Protein AF-A0A662UKI8-F1 (afdb_monomer)

Foldseek 3Di:
DDKAFPACVLVVCLVVVLVVVVVVVVVCVVVCCVVDPDDDPCVVVDDDPPPPPVVVVVVSVVVSVVSNVVSVVVRHIDDDDDPPPPPPDPDPDDPPPPAAAAEEEEEEQAQVCPDPNLVLLLVLVLLLLVLQLVRHFYWYWYDAPATPDTGARHSPSVVVNVVSVPRHRYHHHADLHVLVSNLVRQQVCLVVVGAYEYEHEDADDHPPLVNLVVSLVSLQVSLYAYEYEHEADDPVRQVSSQVSRVSSVHGYDYHHDSVCSNVVSNVVSVVVVVVSVD

Nearest PDB structures (foldseek):
  8e56-assembly1_F  TM=7.956E-01  e=2.841E-09  Oryctolagus cuniculus
  8hma-assembly1_F  TM=8.324E-01  e=1.270E-08  Homo sapiens
  8if4-assembly1_A  TM=7.971E-01  e=9.413E-09  Homo sapiens
  8if3-assembly1_A  TM=7.878E-01  e=7.408E-09  Homo sapiens
  8ft6-assembly1_A  TM=6.464E-01  e=1.270E-08  Homo sapiens

pLDDT: mean 86.41, std 13.76, range [38.0, 98.38]

Secondary structure (DSSP, 8-state):
-EEEES--HHHHHHHHHHHHHHHHHHHHHHHHHHH-----GGGGGS------HHHHHHHHHHHHHHHHHHHHHHT-EEEE---------SS-------PPPEEEEEEE-SGGGTTHHHHHHHHHHHHHHHHHTTTSEEEEEEESSSEEEEEEEES-HHHHHHHHHH----S---SHHHHHHHHHHHHHHHHTT--EEEEEEESS--TTGGGSHHHHHHHHHTTEEEEEEEESS-HHHHHHHHHHHHHTT--EEEESSGGGHHHHHHHHHHHHHHHHH-

Structure (mmCIF, N/CA/C/O backbone):
data_AF-A0A662UKI8-F1
#
_entry.id   AF-A0A662UKI8-F1
#
loop_
_atom_site.group_PDB
_atom_site.id
_atom_site.type_symbol
_atom_site.label_atom_id
_atom_site.label_alt_id
_atom_site.label_comp_id
_atom_site.label_asym_id
_atom_site.label_entity_id
_atom_site.label_seq_id
_atom_site.pdbx_PDB_ins_code
_atom_site.Cartn_x
_atom_site.Cartn_y
_atom_site.Cartn_z
_atom_site.occupancy
_atom_site.B_iso_or_equiv
_atom_site.auth_seq_id
_atom_site.auth_comp_id
_atom_site.auth_asym_id
_atom_site.auth_atom_id
_atom_site.pdbx_PDB_model_num
ATOM 1 N N . MET A 1 1 ? -20.675 7.002 23.044 1.00 54.09 1 MET A N 1
ATOM 2 C CA . MET A 1 1 ? -20.908 7.349 21.628 1.00 54.09 1 MET A CA 1
ATOM 3 C C . MET A 1 1 ? -20.469 8.786 21.435 1.00 54.09 1 MET A C 1
ATOM 5 O O . MET A 1 1 ? -21.149 9.682 21.918 1.00 54.09 1 MET A O 1
ATOM 9 N N . ALA A 1 2 ? -19.289 8.993 20.856 1.00 61.16 2 ALA A N 1
ATOM 10 C CA . ALA A 1 2 ? -18.808 10.326 20.514 1.00 61.16 2 ALA A CA 1
ATOM 11 C C . ALA A 1 2 ? -19.048 10.538 19.014 1.00 61.16 2 ALA A C 1
ATOM 13 O O . ALA A 1 2 ? -18.677 9.688 18.203 1.00 61.16 2 ALA A O 1
ATOM 14 N N . LEU A 1 3 ? -19.752 11.619 18.675 1.00 70.88 3 LEU A N 1
ATOM 15 C CA . LEU A 1 3 ? -20.017 12.025 17.298 1.00 70.88 3 LEU A CA 1
ATOM 16 C C . LEU A 1 3 ? -18.871 12.937 16.856 1.00 70.88 3 LEU A C 1
ATOM 18 O O . LEU A 1 3 ? -18.631 13.962 17.498 1.00 70.88 3 LEU A O 1
ATOM 22 N N . TYR A 1 4 ? -18.172 12.555 15.795 1.00 79.50 4 TYR A N 1
ATOM 23 C CA . TYR A 1 4 ? -17.081 13.330 15.216 1.00 79.50 4 TYR A CA 1
ATOM 24 C C . TYR A 1 4 ? -17.476 13.810 13.816 1.00 79.50 4 TYR A C 1
ATOM 26 O O . TYR A 1 4 ? -18.366 13.246 13.180 1.00 79.50 4 TYR A O 1
ATOM 34 N N . PHE A 1 5 ? -16.832 14.882 13.361 1.00 80.94 5 PHE A N 1
ATOM 35 C CA . PHE A 1 5 ? -17.057 15.485 12.050 1.00 80.94 5 PHE A CA 1
ATOM 36 C C . PHE A 1 5 ? -15.726 15.508 11.311 1.00 80.94 5 PHE A C 1
ATOM 38 O O . PHE A 1 5 ? -14.750 16.040 11.843 1.00 80.94 5 PHE A O 1
ATOM 45 N N . GLU A 1 6 ? -15.685 14.939 10.110 1.00 77.94 6 GLU A N 1
ATOM 46 C CA . GLU A 1 6 ? -14.473 14.898 9.285 1.00 77.94 6 GLU A CA 1
ATOM 47 C C . GLU A 1 6 ? -14.097 16.300 8.783 1.00 77.94 6 GLU A C 1
ATOM 49 O O . GLU A 1 6 ? -12.924 16.676 8.745 1.00 77.94 6 GLU A O 1
ATOM 54 N N . ASN A 1 7 ? -15.109 17.134 8.529 1.00 83.69 7 ASN A N 1
ATOM 55 C CA . ASN A 1 7 ? -14.940 18.530 8.154 1.00 83.69 7 ASN A CA 1
ATOM 56 C C . ASN A 1 7 ? -15.863 19.438 8.989 1.00 83.69 7 ASN A C 1
ATOM 58 O O . ASN A 1 7 ? -17.017 19.647 8.623 1.00 83.69 7 ASN A O 1
ATOM 62 N N . PRO A 1 8 ? -15.402 20.018 10.114 1.00 84.88 8 PRO A N 1
ATOM 63 C CA . PRO A 1 8 ? -16.260 20.836 10.976 1.00 84.88 8 PRO A CA 1
ATOM 64 C C . PRO A 1 8 ? -16.478 22.266 10.446 1.00 84.88 8 PRO A C 1
ATOM 66 O O . PRO A 1 8 ? -17.327 22.997 10.961 1.00 84.88 8 PRO A O 1
ATOM 69 N N . ILE A 1 9 ? -15.732 22.691 9.418 1.00 86.00 9 ILE A N 1
ATOM 70 C CA . ILE A 1 9 ? -15.757 24.062 8.879 1.00 86.00 9 ILE A CA 1
ATOM 71 C C . ILE A 1 9 ? -17.167 24.501 8.423 1.00 86.00 9 ILE A C 1
ATOM 73 O O . ILE A 1 9 ? -17.584 25.602 8.799 1.00 86.00 9 ILE A O 1
ATOM 77 N N . PRO A 1 10 ? -17.950 23.685 7.684 1.00 86.25 10 PRO A N 1
ATOM 78 C CA . PRO A 1 10 ? -19.309 24.039 7.273 1.00 86.25 10 PRO A CA 1
ATOM 79 C C . PRO A 1 10 ? -20.247 24.323 8.454 1.00 86.25 10 PRO A C 1
ATOM 81 O O . PRO A 1 10 ? -21.119 25.188 8.352 1.00 86.25 10 PRO A O 1
ATOM 84 N N . LEU A 1 11 ? -20.044 23.655 9.595 1.00 85.31 11 LEU A N 1
ATOM 85 C CA . LEU A 1 11 ? -20.867 23.829 10.792 1.00 85.31 11 LEU A CA 1
ATOM 86 C C . LEU A 1 11 ? -20.666 25.217 11.418 1.00 85.31 11 LEU A C 1
ATOM 88 O O . LEU A 1 11 ? -21.631 25.865 11.826 1.00 85.31 11 LEU A O 1
ATOM 92 N N . TYR A 1 12 ? -19.425 25.712 11.430 1.00 88.50 12 TYR A N 1
ATOM 93 C CA . TYR A 1 12 ? -19.105 27.057 11.917 1.00 88.50 12 TYR A CA 1
ATOM 94 C C . TYR A 1 12 ? -19.572 28.168 10.968 1.00 88.50 12 TYR A C 1
ATOM 96 O O . TYR A 1 12 ? -19.841 29.283 11.414 1.00 88.50 12 TYR A O 1
ATOM 104 N N . LEU A 1 13 ? -19.700 27.878 9.669 1.00 89.06 13 LEU A N 1
ATOM 105 C CA . LEU A 1 13 ? -20.159 28.841 8.663 1.00 89.06 13 LEU A CA 1
ATOM 106 C C . LEU A 1 13 ? -21.691 28.955 8.575 1.00 89.06 13 LEU A C 1
ATOM 108 O O . LEU A 1 13 ? -22.199 29.970 8.092 1.00 89.06 13 LEU A O 1
ATOM 112 N N . ALA A 1 14 ? -22.441 27.967 9.072 1.00 87.38 14 ALA A N 1
ATOM 113 C CA . ALA A 1 14 ? -23.903 27.951 8.997 1.00 87.38 14 ALA A CA 1
ATOM 114 C C . ALA A 1 14 ? -24.589 29.195 9.619 1.00 87.38 14 ALA A C 1
ATOM 116 O O . ALA A 1 14 ? -25.465 29.766 8.961 1.00 87.38 14 ALA A O 1
ATOM 117 N N . PRO A 1 15 ? -24.194 29.706 10.808 1.00 88.88 15 PRO A N 1
ATOM 118 C CA . PRO A 1 15 ? -24.779 30.929 11.368 1.00 88.88 15 PRO A CA 1
ATOM 119 C C . PRO A 1 15 ? -24.551 32.164 10.485 1.00 88.88 15 PRO A C 1
ATOM 121 O O . PRO A 1 15 ? -25.450 32.993 10.329 1.00 88.88 15 PRO A O 1
ATOM 124 N N . ALA A 1 16 ? -23.369 32.272 9.870 1.00 89.81 16 ALA A N 1
ATOM 125 C CA . ALA A 1 16 ? -23.046 33.367 8.961 1.00 89.81 16 ALA A CA 1
ATOM 126 C C . ALA A 1 16 ? -23.901 33.301 7.683 1.00 89.81 16 ALA A C 1
ATOM 128 O O . ALA A 1 16 ? -24.441 34.319 7.251 1.00 89.81 16 ALA A O 1
ATOM 129 N N . ALA A 1 17 ? -24.101 32.104 7.123 1.00 88.31 17 ALA A N 1
ATOM 130 C CA . ALA A 1 17 ? -24.962 31.898 5.959 1.00 88.31 17 ALA A CA 1
ATOM 131 C C . ALA A 1 17 ? -26.431 32.270 6.239 1.00 88.31 17 ALA A C 1
ATOM 133 O O . ALA A 1 17 ? -27.070 32.930 5.417 1.00 88.31 17 ALA A O 1
ATOM 134 N N . ILE A 1 18 ? -26.954 31.923 7.423 1.00 90.00 18 ILE A N 1
ATOM 135 C CA . ILE A 1 18 ? -28.306 32.316 7.854 1.00 90.00 18 ILE A CA 1
ATOM 136 C C . ILE A 1 18 ? -28.417 33.844 7.961 1.00 90.00 18 ILE A C 1
ATOM 138 O O . ILE A 1 18 ? -29.371 34.429 7.445 1.00 90.00 18 ILE A O 1
ATOM 142 N N . ALA A 1 19 ? -27.433 34.511 8.575 1.00 88.62 19 ALA A N 1
ATOM 143 C CA . ALA A 1 19 ? -27.427 35.969 8.699 1.00 88.62 19 ALA A CA 1
ATOM 144 C C . ALA A 1 19 ? -27.428 36.668 7.327 1.00 88.62 19 ALA A C 1
ATOM 146 O O . ALA A 1 19 ? -28.185 37.617 7.113 1.00 88.62 19 ALA A O 1
ATOM 147 N N . VAL A 1 20 ? -26.639 36.163 6.371 1.00 91.31 20 VAL A N 1
ATOM 148 C CA . VAL A 1 20 ? -26.616 36.670 4.990 1.00 91.31 20 VAL A CA 1
ATOM 149 C C . VAL A 1 20 ? -27.976 36.487 4.309 1.00 91.31 20 VAL A C 1
ATOM 151 O O . VAL A 1 20 ? -28.474 37.431 3.695 1.00 91.31 20 VAL A O 1
ATOM 154 N N . ALA A 1 21 ? -28.621 35.326 4.457 1.00 88.44 21 ALA A N 1
ATOM 155 C CA . ALA A 1 21 ? -29.945 35.076 3.884 1.00 88.44 21 ALA A CA 1
ATOM 156 C C . ALA A 1 21 ? -31.014 36.047 4.428 1.00 88.44 21 ALA A C 1
ATOM 158 O O . ALA A 1 21 ? -31.814 36.593 3.660 1.00 88.44 21 ALA A O 1
ATOM 159 N N . VAL A 1 22 ? -30.993 36.328 5.737 1.00 87.06 22 VAL A N 1
ATOM 160 C CA . VAL A 1 22 ? -31.894 37.307 6.371 1.00 87.06 22 VAL A CA 1
ATOM 161 C C . VAL A 1 22 ? -31.629 38.721 5.846 1.00 87.06 22 VAL A C 1
ATOM 163 O O . VAL A 1 22 ? -32.568 39.429 5.472 1.00 87.06 22 VAL A O 1
ATOM 166 N N . LEU A 1 23 ? -30.360 39.132 5.755 1.00 87.88 23 LEU A N 1
ATOM 167 C CA . LEU A 1 23 ? -29.981 40.449 5.235 1.00 87.88 23 LEU A CA 1
ATOM 168 C C . LEU A 1 23 ? -30.407 40.641 3.776 1.00 87.88 23 LEU A C 1
ATOM 170 O O . LEU A 1 23 ? -30.971 41.685 3.438 1.00 87.88 23 LEU A O 1
ATOM 174 N N . LEU A 1 24 ? -30.204 39.632 2.925 1.00 87.19 24 LEU A N 1
ATOM 175 C CA . LEU A 1 24 ? -30.639 39.655 1.527 1.00 87.19 24 LEU A CA 1
ATOM 176 C C . LEU A 1 24 ? -32.158 39.808 1.416 1.00 87.19 24 LEU A C 1
ATOM 178 O O . LEU A 1 24 ? -32.633 40.638 0.643 1.00 87.19 24 LEU A O 1
ATOM 182 N N . LYS A 1 25 ? -32.934 39.087 2.233 1.00 84.06 25 LYS A N 1
ATOM 183 C CA . LYS A 1 25 ? -34.400 39.208 2.257 1.00 84.06 25 LYS A CA 1
ATOM 184 C C . LYS A 1 25 ? -34.848 40.616 2.657 1.00 84.06 25 LYS A C 1
ATOM 186 O O . LYS A 1 25 ? -35.722 41.192 2.003 1.00 84.06 25 LYS A O 1
ATOM 191 N N . LEU A 1 26 ? -34.249 41.195 3.702 1.00 83.12 26 LEU A N 1
ATOM 192 C CA . LEU A 1 26 ? -34.550 42.562 4.144 1.00 83.12 26 LEU A CA 1
ATOM 193 C C . LEU A 1 26 ? -34.203 43.595 3.064 1.00 83.12 26 LEU A C 1
ATOM 195 O O . LEU A 1 26 ? -34.996 44.506 2.806 1.00 83.12 26 LEU A O 1
ATOM 199 N N . ALA A 1 27 ? -33.057 43.430 2.400 1.00 84.62 27 ALA A N 1
ATOM 200 C CA . ALA A 1 27 ? -32.640 44.275 1.289 1.00 84.62 27 ALA A CA 1
ATOM 201 C C . ALA A 1 27 ? -33.608 44.160 0.100 1.00 84.62 27 ALA A C 1
ATOM 203 O O . ALA A 1 27 ? -34.105 45.178 -0.377 1.00 84.62 27 ALA A O 1
ATOM 204 N N . CYS A 1 28 ? -33.959 42.942 -0.326 1.00 81.75 28 CYS A N 1
ATOM 205 C CA . CYS A 1 28 ? -34.931 42.701 -1.395 1.00 81.75 28 CYS A CA 1
ATOM 206 C C . CYS A 1 28 ? -36.301 43.299 -1.070 1.00 81.75 28 CYS A C 1
ATOM 208 O O . CYS A 1 28 ? -36.885 43.965 -1.921 1.00 81.75 28 CYS A O 1
ATOM 210 N N . ARG A 1 29 ? -36.796 43.135 0.165 1.00 77.94 29 ARG A N 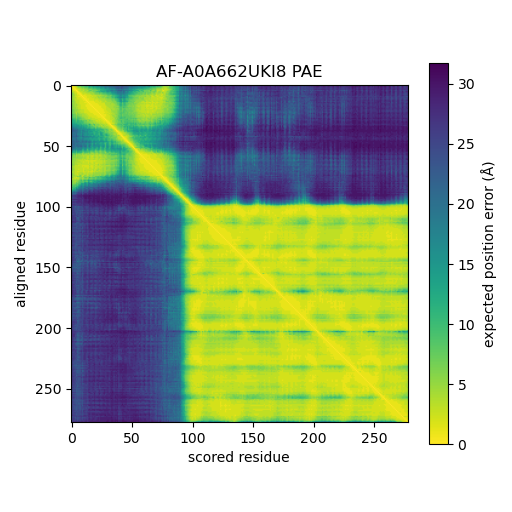1
ATOM 211 C CA . ARG A 1 29 ? -38.072 43.720 0.603 1.00 77.94 29 ARG A CA 1
ATOM 212 C C . ARG A 1 29 ? -38.047 45.243 0.525 1.00 77.94 29 ARG A C 1
ATOM 214 O O . ARG A 1 29 ? -38.986 45.834 0.002 1.00 77.94 29 ARG A O 1
ATOM 221 N N . LYS A 1 30 ? -36.980 45.874 1.027 1.00 75.38 30 LYS A N 1
ATOM 222 C CA . LYS A 1 30 ? -36.815 47.335 1.006 1.00 75.38 30 LYS A CA 1
ATOM 223 C C . LYS A 1 30 ? -36.719 47.879 -0.419 1.00 75.38 30 LYS A C 1
ATOM 225 O O . LYS A 1 30 ? -37.262 48.943 -0.702 1.00 75.38 30 LYS A O 1
ATOM 230 N N . THR A 1 31 ? -36.034 47.167 -1.307 1.00 74.25 31 THR A N 1
ATOM 231 C CA . THR A 1 31 ? -35.913 47.559 -2.714 1.00 74.25 31 THR A CA 1
ATOM 232 C C . THR A 1 31 ? -37.247 47.387 -3.433 1.00 74.25 31 THR A C 1
ATOM 234 O O . THR A 1 31 ? -37.724 48.336 -4.044 1.00 74.25 31 THR A O 1
ATOM 237 N N . TYR A 1 32 ? -37.916 46.243 -3.270 1.00 67.75 32 TYR A N 1
ATOM 238 C CA . TYR A 1 32 ? -39.203 45.956 -3.905 1.00 67.75 32 TYR A CA 1
ATOM 239 C C . TYR A 1 32 ? -40.280 46.991 -3.555 1.00 67.75 32 TYR A C 1
ATOM 241 O O . TYR A 1 32 ? -40.932 47.520 -4.451 1.00 67.75 32 TYR A O 1
ATOM 249 N N . THR A 1 33 ? -40.423 47.357 -2.275 1.00 68.44 33 THR A N 1
ATOM 250 C CA . THR A 1 33 ? -41.408 48.372 -1.853 1.00 68.44 33 THR A CA 1
ATOM 251 C C . THR A 1 33 ? -41.071 49.785 -2.325 1.00 68.44 33 THR A C 1
ATOM 253 O O . THR A 1 33 ? -41.963 50.627 -2.408 1.00 68.44 33 THR A O 1
ATOM 256 N N . ARG A 1 34 ? -39.797 50.065 -2.629 1.00 67.75 34 ARG A N 1
ATOM 257 C CA . ARG A 1 34 ? -39.349 51.363 -3.143 1.00 67.75 34 ARG A CA 1
ATOM 258 C C . ARG A 1 34 ? -39.578 51.494 -4.648 1.00 67.75 34 ARG A C 1
ATOM 260 O O . ARG A 1 34 ? -39.861 52.594 -5.106 1.00 67.75 34 ARG A O 1
ATOM 267 N N . THR A 1 35 ? -39.440 50.403 -5.401 1.00 67.69 35 THR A N 1
ATOM 268 C CA . THR A 1 35 ? -39.581 50.406 -6.866 1.00 67.69 35 THR A CA 1
ATOM 269 C C . THR A 1 35 ? -41.019 50.155 -7.320 1.00 67.69 35 THR A C 1
ATOM 271 O O . THR A 1 35 ? -41.451 50.733 -8.309 1.00 67.69 35 THR A O 1
ATOM 274 N N . TYR A 1 36 ? -41.777 49.337 -6.587 1.00 59.41 36 TYR A N 1
ATOM 275 C CA . TYR A 1 36 ? -43.153 48.969 -6.920 1.00 59.41 36 TYR A CA 1
ATOM 276 C C . TYR A 1 36 ? -44.103 49.465 -5.831 1.00 59.41 36 TYR A C 1
ATOM 278 O O . TYR A 1 36 ? -44.551 48.713 -4.965 1.00 59.41 36 TYR A O 1
ATOM 286 N N . ARG A 1 37 ? -44.402 50.766 -5.862 1.00 58.66 37 ARG A N 1
ATOM 287 C CA . ARG A 1 37 ? -45.451 51.368 -5.035 1.00 58.66 37 ARG A CA 1
ATOM 288 C C . ARG A 1 37 ? -46.702 51.504 -5.899 1.00 58.66 37 ARG A C 1
ATOM 290 O O . ARG A 1 37 ? -46.749 52.341 -6.792 1.00 58.66 37 ARG A O 1
ATOM 297 N N . ALA A 1 38 ? -47.685 50.632 -5.689 1.00 60.34 38 ALA A N 1
ATOM 298 C CA . ALA A 1 38 ? -48.965 50.734 -6.380 1.00 60.34 38 ALA A CA 1
ATOM 299 C C . ALA A 1 38 ? -49.768 51.883 -5.757 1.00 60.34 38 ALA A C 1
ATOM 301 O O . ALA A 1 38 ? -50.300 51.746 -4.658 1.00 60.34 38 ALA A O 1
ATOM 302 N N . GLU A 1 39 ? -49.821 53.022 -6.439 1.00 65.12 39 GLU A N 1
ATOM 303 C CA . GLU A 1 39 ? -50.685 54.141 -6.069 1.00 65.12 39 GLU A CA 1
ATOM 304 C C . GLU A 1 39 ? -52.011 53.975 -6.814 1.00 65.12 39 GLU A C 1
ATOM 306 O O . GLU A 1 39 ? -52.105 54.200 -8.018 1.00 65.12 39 GLU A O 1
ATOM 311 N N . HIS A 1 40 ? -53.034 53.495 -6.108 1.00 68.31 40 HIS A N 1
ATOM 312 C CA . HIS A 1 40 ? -54.382 53.337 -6.643 1.00 68.31 40 HIS A CA 1
ATOM 313 C C . HIS A 1 40 ? -55.371 54.102 -5.750 1.00 68.31 40 HIS A C 1
ATOM 315 O O . HIS A 1 40 ? -55.410 53.820 -4.553 1.00 68.31 40 HIS A O 1
ATOM 321 N N . PRO A 1 41 ? -56.214 55.005 -6.288 1.00 71.56 41 PRO A N 1
ATOM 322 C CA . PRO A 1 41 ? -57.105 55.859 -5.486 1.00 71.56 41 PRO A CA 1
ATOM 323 C C . PRO A 1 41 ? -58.088 55.087 -4.596 1.00 71.56 41 PRO A C 1
ATOM 325 O O . PRO A 1 41 ? -58.531 55.577 -3.567 1.00 71.56 41 PRO A O 1
ATOM 328 N N . LEU A 1 42 ? -58.439 53.859 -4.989 1.00 70.75 42 LEU A N 1
ATOM 329 C CA . LEU A 1 42 ? -59.343 53.004 -4.212 1.00 70.75 42 LEU A CA 1
ATOM 330 C C . LEU A 1 42 ? -58.675 52.299 -3.016 1.00 70.75 42 LEU A C 1
ATOM 332 O O . LEU A 1 42 ? -59.385 51.680 -2.229 1.00 70.75 42 LEU A O 1
ATOM 336 N N . LEU A 1 43 ? -57.344 52.369 -2.860 1.00 67.69 43 LEU A N 1
ATOM 337 C CA . LEU A 1 43 ? -56.638 51.739 -1.732 1.00 67.69 43 LEU A CA 1
ATOM 338 C C . LEU A 1 43 ? -57.042 52.333 -0.378 1.00 67.69 43 LEU A C 1
ATOM 340 O O . LEU A 1 43 ? -57.063 51.597 0.604 1.00 67.69 43 LEU A O 1
ATOM 344 N N . ASP A 1 44 ? -57.434 53.608 -0.339 1.00 67.25 44 ASP A N 1
ATOM 345 C CA . ASP A 1 44 ? -57.873 54.290 0.887 1.00 67.25 44 ASP A CA 1
ATOM 346 C C . ASP A 1 44 ? -59.176 53.709 1.463 1.00 67.25 44 ASP A C 1
ATOM 348 O O . ASP A 1 44 ? -59.456 53.852 2.653 1.00 67.25 44 ASP A O 1
ATOM 352 N N . TYR A 1 45 ? -59.957 53.002 0.637 1.00 73.81 45 TYR A N 1
ATOM 353 C CA . TYR 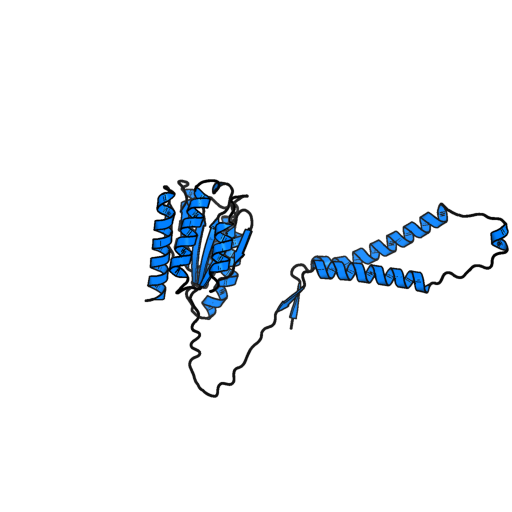A 1 45 ? -61.220 52.371 1.032 1.00 73.81 45 TYR A CA 1
ATOM 354 C C . TYR A 1 45 ? -61.089 50.865 1.302 1.00 73.81 45 TYR A C 1
ATOM 356 O O . TYR A 1 45 ? -62.058 50.222 1.712 1.00 73.81 45 TYR A O 1
ATOM 364 N N . VAL A 1 46 ? -59.906 50.279 1.091 1.00 70.44 46 VAL A N 1
ATOM 365 C CA . VAL A 1 46 ? -59.642 48.864 1.367 1.00 70.44 46 VAL A CA 1
ATOM 366 C C . VAL A 1 46 ? -58.967 48.756 2.729 1.00 70.44 46 VAL A C 1
ATOM 368 O O . VAL A 1 46 ? -57.820 49.161 2.905 1.00 70.44 46 VAL A O 1
ATOM 371 N N . ALA A 1 47 ? -59.664 48.177 3.710 1.00 61.22 47 ALA A N 1
ATOM 372 C CA . ALA A 1 47 ? -59.081 47.936 5.026 1.00 61.22 47 ALA A CA 1
ATOM 373 C C . ALA A 1 47 ? -57.786 47.107 4.887 1.00 61.22 47 ALA A C 1
ATOM 375 O O . ALA A 1 47 ? -57.795 46.070 4.210 1.00 61.22 47 ALA A O 1
ATOM 376 N N . PRO A 1 48 ? -56.671 47.521 5.518 1.00 62.12 48 PRO A N 1
ATOM 377 C CA . PRO A 1 48 ? -55.406 46.819 5.383 1.00 62.12 48 PRO A CA 1
ATOM 378 C C . PRO A 1 48 ? -55.572 45.387 5.889 1.00 62.12 48 PRO A C 1
ATOM 380 O O . PRO A 1 48 ? -55.816 45.143 7.074 1.00 62.12 48 PRO A O 1
ATOM 383 N N . LYS A 1 49 ? -55.423 44.411 4.991 1.00 60.84 49 LYS A N 1
ATOM 384 C CA . LYS A 1 49 ? -55.378 43.005 5.387 1.00 60.84 49 LYS A CA 1
ATOM 385 C C . LYS A 1 49 ? -54.055 42.815 6.126 1.00 60.84 49 LYS A C 1
ATOM 387 O O . LYS A 1 49 ? -53.002 42.782 5.493 1.00 60.84 49 LYS A O 1
ATOM 392 N N . ARG A 1 50 ? -54.089 42.766 7.466 1.00 58.38 50 ARG A N 1
ATOM 393 C CA . ARG A 1 50 ? -52.900 42.489 8.291 1.00 58.38 50 ARG A CA 1
ATOM 394 C C . ARG A 1 50 ? -52.220 41.244 7.726 1.00 58.38 50 ARG A C 1
ATOM 396 O O . ARG A 1 50 ? -52.798 40.157 7.752 1.00 58.38 50 ARG A O 1
ATOM 403 N N . GLY A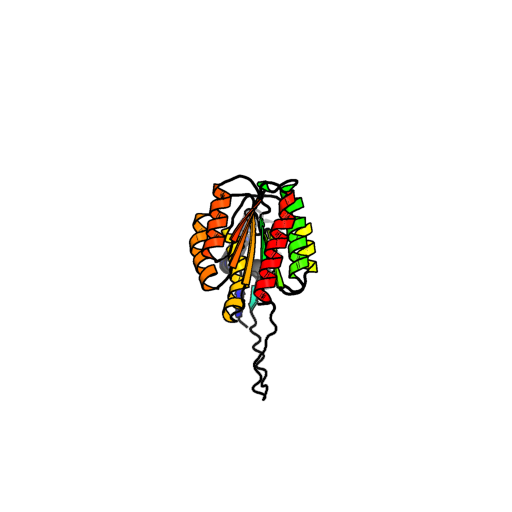 1 51 ? -51.018 41.421 7.178 1.00 59.53 51 GLY A N 1
ATOM 404 C CA . GLY A 1 51 ? -50.200 40.306 6.722 1.00 59.53 51 GLY A CA 1
ATOM 405 C C . GLY A 1 51 ? -50.037 39.320 7.874 1.00 59.53 51 GLY A C 1
ATOM 406 O O . GLY A 1 51 ? -49.829 39.731 9.018 1.00 59.53 51 GLY A O 1
ATOM 407 N N . LYS A 1 52 ? -50.193 38.023 7.598 1.00 58.81 52 LYS A N 1
ATOM 408 C CA . LYS A 1 52 ? -49.991 36.981 8.607 1.00 58.81 52 LYS A CA 1
ATOM 409 C C . LYS A 1 52 ? -48.507 36.967 8.978 1.00 58.81 52 LYS A C 1
ATOM 411 O O . LYS A 1 52 ? -47.735 36.262 8.343 1.00 58.81 52 LYS A O 1
ATOM 416 N N . ALA A 1 53 ? -48.118 37.725 10.002 1.00 59.53 53 ALA A N 1
ATOM 417 C CA . ALA A 1 53 ? -46.737 37.808 10.484 1.00 59.53 53 ALA A CA 1
ATOM 418 C C . ALA A 1 53 ? -46.118 36.423 10.775 1.00 59.53 53 ALA A C 1
ATOM 420 O O . ALA A 1 53 ? -44.918 36.236 10.619 1.00 59.53 53 ALA A O 1
ATOM 421 N N . GLY A 1 54 ? -46.946 35.428 11.119 1.00 60.25 54 GLY A N 1
ATOM 422 C CA . GLY A 1 54 ? -46.501 34.047 11.324 1.00 60.25 54 GLY A CA 1
ATOM 423 C C . GLY A 1 54 ? -46.027 33.319 10.059 1.00 60.25 54 GLY A C 1
ATOM 424 O O . GLY A 1 54 ? -45.204 32.420 10.170 1.00 60.25 54 GLY A O 1
ATOM 425 N N . ALA A 1 55 ? -46.490 33.696 8.861 1.00 64.75 55 ALA A N 1
ATOM 426 C CA . ALA A 1 55 ? -46.061 33.044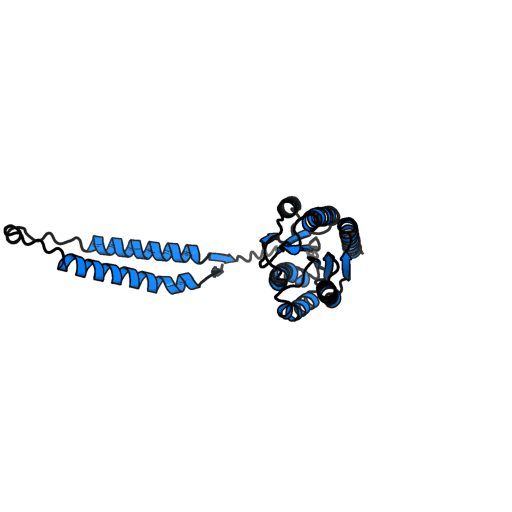 7.619 1.00 64.75 55 ALA A CA 1
ATOM 427 C C . ALA A 1 55 ? -44.612 33.407 7.250 1.00 64.75 55 ALA A C 1
ATOM 429 O O . ALA A 1 55 ? -43.857 32.540 6.819 1.00 64.75 55 ALA A O 1
ATOM 430 N N . ASP A 1 56 ? -44.201 34.656 7.487 1.00 72.00 56 ASP A N 1
ATOM 431 C CA . ASP A 1 56 ? -42.823 35.103 7.240 1.00 72.00 56 ASP A CA 1
ATOM 432 C C . ASP A 1 56 ? -41.827 34.421 8.184 1.00 72.00 56 ASP A C 1
ATOM 434 O O . ASP A 1 56 ? -40.747 34.018 7.749 1.00 72.00 56 ASP A O 1
ATOM 438 N N . LEU A 1 57 ? -42.226 34.246 9.448 1.00 77.81 57 LEU A N 1
ATOM 439 C CA . LEU A 1 57 ? -41.420 33.586 10.473 1.00 77.81 57 LEU A CA 1
ATOM 440 C C . LEU A 1 57 ? -41.254 32.085 10.185 1.00 77.81 57 LEU A C 1
ATOM 442 O O . LEU A 1 57 ? -40.178 31.529 10.386 1.00 77.81 57 LEU A O 1
ATOM 446 N N . LEU A 1 58 ? -42.302 31.436 9.661 1.00 83.31 58 LEU A N 1
ATOM 447 C CA . LEU A 1 58 ? -42.249 30.036 9.227 1.00 83.31 58 LEU A CA 1
ATOM 448 C C . LEU A 1 58 ? -41.287 29.832 8.053 1.00 83.31 58 LEU A C 1
ATOM 450 O O . LEU A 1 58 ? -40.509 28.884 8.062 1.00 83.31 58 LEU A O 1
ATOM 454 N N . VAL A 1 59 ? -41.311 30.719 7.055 1.00 82.06 59 VAL A N 1
ATOM 455 C CA . VAL A 1 59 ? -40.386 30.636 5.913 1.00 82.06 59 VAL A CA 1
ATOM 456 C C . VAL A 1 59 ? -38.939 30.842 6.369 1.00 82.06 59 VAL A C 1
ATOM 458 O O . VAL A 1 59 ? -38.051 30.131 5.912 1.00 82.06 59 VAL A O 1
ATOM 461 N N . GLU A 1 60 ? -38.691 31.766 7.300 1.00 82.81 60 GLU A N 1
ATOM 462 C CA . GLU A 1 60 ? -37.354 31.985 7.873 1.00 82.81 60 GLU A CA 1
ATOM 463 C C . GLU A 1 60 ? -36.853 30.772 8.653 1.00 82.81 60 GLU A C 1
ATOM 465 O O . GLU A 1 60 ? -35.714 30.345 8.459 1.00 82.81 60 GLU A O 1
ATOM 470 N N . ALA A 1 61 ? -37.721 30.168 9.467 1.00 85.69 61 ALA A N 1
ATOM 471 C CA . ALA A 1 61 ? -37.402 28.936 10.173 1.00 85.69 61 ALA A CA 1
ATOM 472 C C . ALA A 1 61 ? -37.064 27.798 9.195 1.00 85.69 61 ALA A C 1
ATOM 474 O O . ALA A 1 61 ? -36.068 27.105 9.385 1.00 85.69 61 ALA A O 1
ATOM 475 N N . LEU A 1 62 ? -37.835 27.637 8.114 1.00 88.50 62 LEU A N 1
ATOM 476 C CA . LEU A 1 62 ? -37.588 26.608 7.099 1.00 88.50 62 LEU A CA 1
ATOM 477 C C . LEU A 1 62 ? -36.260 26.808 6.359 1.00 88.50 62 LEU A C 1
ATOM 479 O O . LEU A 1 62 ? -35.526 25.843 6.158 1.00 88.50 62 LEU A O 1
ATOM 483 N N . VAL A 1 63 ? -35.922 28.045 5.985 1.00 87.94 63 VAL A N 1
ATOM 484 C CA . VAL A 1 63 ? -34.638 28.352 5.331 1.00 87.94 63 VAL A CA 1
ATOM 485 C C . VAL A 1 63 ? -33.467 28.082 6.275 1.00 87.94 63 VAL A C 1
ATOM 487 O O . VAL A 1 63 ? -32.477 27.485 5.858 1.00 87.94 63 VAL A O 1
ATOM 490 N N . ALA A 1 64 ? -33.584 28.459 7.551 1.00 88.56 64 ALA A N 1
ATOM 491 C CA . ALA A 1 64 ? -32.556 28.168 8.546 1.00 88.56 64 ALA A CA 1
ATOM 492 C C . ALA A 1 64 ? -32.357 26.655 8.729 1.00 88.56 64 ALA A C 1
ATOM 494 O O . ALA A 1 64 ? -31.222 26.183 8.710 1.00 88.56 64 ALA A O 1
ATOM 495 N N . VAL A 1 65 ? -33.448 25.887 8.823 1.00 91.62 65 VAL A N 1
ATOM 496 C CA . VAL A 1 65 ? -33.399 24.418 8.905 1.00 91.62 65 VAL A CA 1
ATOM 497 C C . VAL A 1 65 ? -32.727 23.816 7.670 1.00 91.62 65 VAL A C 1
ATOM 499 O O . VAL A 1 65 ? -31.880 22.940 7.816 1.00 91.62 65 VAL A O 1
ATOM 502 N N . ALA A 1 66 ? -33.041 24.304 6.466 1.00 90.75 66 ALA A N 1
ATOM 503 C CA . ALA A 1 66 ? -32.419 23.823 5.234 1.00 90.75 66 ALA A CA 1
ATOM 504 C C . ALA A 1 66 ? -30.904 24.094 5.196 1.00 90.75 66 ALA A C 1
ATOM 506 O O . ALA A 1 66 ? -30.135 23.198 4.856 1.00 90.75 66 ALA A O 1
ATOM 507 N N . ILE A 1 67 ? -30.460 25.294 5.594 1.00 90.50 67 ILE A N 1
ATOM 508 C CA . ILE A 1 67 ? -29.028 25.639 5.662 1.00 90.50 67 ILE A CA 1
ATOM 509 C C . ILE A 1 67 ? -28.302 24.737 6.667 1.00 90.50 67 ILE A C 1
ATOM 511 O O . ILE A 1 67 ? -27.227 24.224 6.365 1.00 90.50 67 ILE A O 1
ATOM 515 N N . VAL A 1 68 ? -28.897 24.506 7.840 1.00 91.06 68 VAL A N 1
ATOM 516 C CA . VAL A 1 68 ? -28.328 23.615 8.861 1.00 91.06 68 VAL A CA 1
ATOM 517 C C . VAL A 1 68 ? -28.262 22.169 8.364 1.00 91.06 68 VAL A C 1
ATOM 519 O O . VAL A 1 68 ? -27.248 21.510 8.570 1.00 91.06 68 VAL A O 1
ATOM 522 N N . ALA A 1 69 ? -29.292 21.683 7.666 1.00 89.56 69 ALA A N 1
ATOM 523 C CA . ALA A 1 69 ? -29.304 20.339 7.090 1.00 89.56 69 ALA A CA 1
ATOM 524 C C . ALA A 1 69 ? -28.202 20.151 6.034 1.00 89.56 69 ALA A C 1
ATOM 526 O O . ALA A 1 69 ? -27.508 19.136 6.047 1.00 89.56 69 ALA A O 1
ATOM 527 N N . VAL A 1 70 ? -27.991 21.143 5.162 1.00 89.81 70 VAL A N 1
ATOM 528 C CA . VAL A 1 70 ? -26.896 21.127 4.177 1.00 89.81 70 VAL A CA 1
ATOM 529 C C . VAL A 1 70 ? -25.533 21.171 4.870 1.00 89.81 70 VAL A C 1
ATOM 531 O O . VAL A 1 70 ? -24.643 20.408 4.507 1.00 89.81 70 VAL A O 1
ATOM 534 N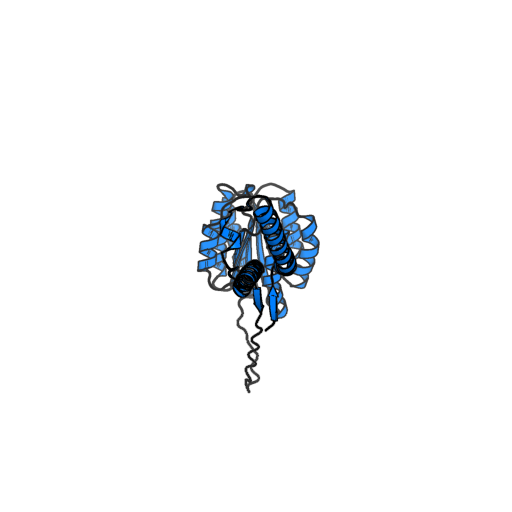 N . ALA A 1 71 ? -25.366 22.015 5.891 1.00 87.44 71 ALA A N 1
ATOM 535 C CA . ALA A 1 71 ? -24.120 22.090 6.651 1.00 87.44 71 ALA A CA 1
ATOM 536 C C . ALA A 1 71 ? -23.795 20.767 7.361 1.00 87.44 71 ALA A C 1
ATOM 538 O O . ALA A 1 71 ? -22.644 20.349 7.355 1.00 87.44 71 ALA A O 1
ATOM 539 N N . LEU A 1 72 ? -24.803 20.090 7.921 1.00 88.19 72 LEU A N 1
ATOM 540 C CA . LEU A 1 72 ? -24.657 18.764 8.526 1.00 88.19 72 LEU A CA 1
ATOM 541 C C . LEU A 1 72 ? -24.276 17.696 7.499 1.00 88.19 72 LEU A C 1
ATOM 543 O O . LEU A 1 72 ? -23.422 16.869 7.792 1.00 88.19 72 LEU A O 1
ATOM 547 N N . ALA A 1 73 ? -24.874 17.721 6.305 1.00 85.94 73 ALA A N 1
ATOM 548 C CA . ALA A 1 73 ? -24.535 16.782 5.237 1.00 85.94 73 ALA A CA 1
ATOM 549 C C . ALA A 1 73 ? -23.082 16.951 4.763 1.00 85.94 73 ALA A C 1
ATOM 551 O O . ALA A 1 73 ? -22.380 15.964 4.582 1.00 85.94 73 ALA A O 1
ATOM 552 N N . LEU A 1 74 ? -22.618 18.198 4.623 1.00 84.88 74 LEU A N 1
ATOM 553 C CA . LEU A 1 74 ? -21.235 18.518 4.245 1.00 84.88 74 LEU A CA 1
ATOM 554 C C . LEU A 1 74 ? -20.219 18.295 5.371 1.00 84.88 74 LEU A C 1
ATOM 556 O O . LEU A 1 74 ? -19.022 18.258 5.107 1.00 84.88 74 LEU A O 1
ATOM 560 N N . ALA A 1 75 ? -20.676 18.206 6.621 1.00 83.50 75 ALA A N 1
ATOM 561 C CA . ALA A 1 75 ? -19.808 17.976 7.771 1.00 83.50 75 ALA A CA 1
ATOM 562 C C . ALA A 1 75 ? -19.443 16.496 7.968 1.00 83.50 75 ALA A C 1
ATOM 564 O O . ALA A 1 75 ? -18.666 16.200 8.877 1.00 83.50 75 ALA A O 1
ATOM 565 N N . GLU A 1 76 ? -20.013 15.600 7.147 1.00 85.19 76 GLU A N 1
ATOM 566 C CA . GLU A 1 76 ? -19.726 14.159 7.108 1.00 85.19 76 GLU A CA 1
ATOM 567 C C . GLU A 1 76 ? -19.640 13.550 8.524 1.00 85.19 76 GLU A C 1
ATOM 569 O O . GLU A 1 76 ? -18.567 13.159 8.993 1.00 85.19 76 GLU A O 1
ATOM 574 N N . PRO A 1 77 ? -20.761 13.539 9.279 1.00 81.69 77 PRO A N 1
ATOM 575 C CA . PRO A 1 77 ? -20.758 13.062 10.651 1.00 81.69 77 PRO A CA 1
ATOM 576 C C . PRO A 1 77 ? -20.523 11.553 10.690 1.00 81.69 77 PRO A C 1
ATOM 578 O O . PRO A 1 77 ? -21.269 10.783 10.083 1.00 81.69 77 PRO A O 1
ATOM 581 N N . TYR A 1 78 ? -19.551 11.124 11.488 1.00 72.81 78 TYR A N 1
ATOM 582 C CA . TYR A 1 78 ? -19.303 9.714 11.762 1.00 72.81 78 TYR A CA 1
ATOM 583 C C . TYR A 1 78 ? -19.365 9.438 13.267 1.00 72.81 78 TYR A C 1
ATOM 585 O O . TYR A 1 78 ? -19.007 10.264 14.112 1.00 72.81 78 TYR A O 1
ATOM 593 N N . ALA A 1 79 ? -19.870 8.258 13.622 1.00 73.69 79 ALA A N 1
ATOM 594 C CA . ALA A 1 79 ? -19.970 7.811 15.004 1.00 73.69 79 ALA A CA 1
ATOM 595 C C . ALA A 1 79 ? -18.966 6.686 15.244 1.00 73.69 79 ALA A C 1
ATOM 597 O O . ALA A 1 79 ? -19.051 5.626 14.627 1.00 73.69 79 ALA A O 1
ATOM 598 N N . VAL A 1 80 ? -18.039 6.907 16.175 1.00 65.75 80 VAL A N 1
ATOM 599 C CA . VAL A 1 80 ? -17.141 5.852 16.651 1.00 65.75 80 VAL A CA 1
ATOM 600 C C . VAL A 1 80 ? -17.798 5.186 17.856 1.00 65.75 80 VAL A C 1
ATOM 602 O O . VAL A 1 80 ? -18.083 5.838 18.870 1.00 65.75 80 VAL A O 1
ATOM 605 N N . TYR A 1 81 ? -18.059 3.885 17.749 1.00 70.50 81 TYR A N 1
ATOM 606 C CA . TYR A 1 81 ? -18.476 3.053 18.869 1.00 70.50 81 TYR A CA 1
ATOM 607 C C . TYR A 1 81 ? -17.344 2.092 19.236 1.00 70.50 81 TYR A C 1
ATOM 609 O O . TYR A 1 81 ? -16.854 1.338 18.403 1.00 70.50 81 TYR A O 1
ATOM 617 N N . SER A 1 82 ? -16.922 2.113 20.498 1.00 46.78 82 SER A N 1
ATOM 618 C CA . SER A 1 82 ? -16.127 1.038 21.080 1.00 46.78 82 SER A CA 1
ATOM 619 C C . SER A 1 82 ? -17.096 0.049 21.721 1.00 46.78 82 SER A C 1
ATOM 621 O O . SER A 1 82 ? -17.603 0.273 22.820 1.00 46.78 82 SER A O 1
ATOM 623 N N . VAL A 1 83 ? -17.411 -1.034 21.013 1.00 60.59 83 VAL A N 1
ATOM 624 C CA . VAL A 1 83 ? -18.056 -2.189 21.645 1.00 60.59 83 VAL A CA 1
ATOM 625 C C . VAL A 1 83 ? -16.948 -2.948 22.362 1.00 60.59 83 VAL A C 1
ATOM 627 O O . VAL A 1 83 ? -16.184 -3.687 21.752 1.00 60.59 83 VAL A O 1
ATOM 630 N N . VAL A 1 84 ? -16.816 -2.696 23.663 1.00 58.53 84 VAL A N 1
ATOM 631 C CA . VAL A 1 84 ? -16.047 -3.567 24.550 1.00 58.53 84 VAL A CA 1
ATOM 632 C C . VAL A 1 84 ? -17.005 -4.673 24.972 1.00 58.53 84 VAL A C 1
ATOM 634 O O . VAL A 1 84 ? -17.771 -4.509 25.918 1.00 58.53 84 VAL A O 1
ATOM 637 N N . GLU A 1 85 ? -17.022 -5.781 24.233 1.00 48.41 85 GLU A N 1
ATOM 638 C CA . GLU A 1 85 ? -17.612 -7.016 24.747 1.00 48.41 85 GLU A CA 1
ATOM 639 C C . GLU A 1 85 ? -16.668 -7.571 25.814 1.00 48.41 85 GLU A C 1
ATOM 641 O O . GLU A 1 85 ? -15.705 -8.281 25.527 1.00 48.41 85 GLU A O 1
ATOM 646 N N . THR A 1 86 ? -16.921 -7.224 27.075 1.00 48.53 86 THR A N 1
ATOM 647 C CA . THR A 1 86 ? -16.364 -7.970 28.201 1.00 48.53 86 THR A CA 1
ATOM 648 C C . THR A 1 86 ? -17.088 -9.306 28.270 1.00 48.53 86 THR A C 1
ATOM 650 O O . THR A 1 86 ? -18.126 -9.450 28.913 1.00 48.53 86 THR A O 1
ATOM 653 N N . LEU A 1 87 ? -16.546 -10.296 27.566 1.00 52.78 87 LEU A N 1
ATOM 654 C CA . LEU A 1 87 ? -16.892 -11.688 27.795 1.00 52.78 87 LEU A CA 1
ATOM 655 C C . LEU A 1 87 ? -16.369 -12.059 29.188 1.00 52.78 87 LEU A C 1
ATOM 657 O O . LEU A 1 87 ? -15.175 -12.293 29.371 1.00 52.78 87 LEU A O 1
ATOM 661 N N . GLU A 1 88 ? -17.253 -12.095 30.186 1.00 48.66 88 GLU A N 1
ATOM 662 C CA . GLU A 1 88 ? -16.972 -12.757 31.462 1.00 48.66 88 GLU A CA 1
ATOM 663 C C . GLU A 1 88 ? -16.905 -14.267 31.216 1.00 48.66 88 GLU A C 1
ATOM 665 O O . GLU A 1 88 ? -17.849 -15.023 31.433 1.00 48.66 88 GLU A O 1
ATOM 670 N N . THR A 1 89 ? -15.774 -14.729 30.696 1.00 47.12 89 THR A N 1
ATOM 671 C CA . THR A 1 89 ? -15.459 -16.150 30.692 1.00 47.12 89 THR A CA 1
ATOM 672 C C . THR A 1 89 ? -14.825 -16.505 32.029 1.00 47.12 89 THR A C 1
ATOM 674 O O . THR A 1 89 ? -13.675 -16.160 32.285 1.00 47.12 89 THR A O 1
ATOM 677 N N . GLU A 1 90 ? -15.537 -17.287 32.842 1.00 50.75 90 GLU A N 1
ATOM 678 C CA . GLU A 1 90 ? -15.050 -17.960 34.065 1.00 50.75 90 GLU A CA 1
ATOM 679 C C . GLU A 1 90 ? -13.877 -18.939 33.833 1.00 50.75 90 GLU A C 1
ATOM 681 O O . GLU A 1 90 ? -13.480 -19.690 34.723 1.00 50.75 90 GLU A O 1
ATOM 686 N N . LYS A 1 91 ? -13.290 -18.966 32.636 1.00 45.47 91 LYS A N 1
ATOM 687 C CA . LYS A 1 91 ? -12.135 -19.797 32.327 1.00 45.47 91 LYS A CA 1
ATOM 688 C C . LYS A 1 91 ? -10.973 -18.903 31.952 1.00 45.47 91 LYS A C 1
ATOM 690 O O . LYS A 1 91 ? -11.022 -18.199 30.951 1.00 45.47 91 LYS A O 1
ATOM 695 N N . THR A 1 92 ? -9.909 -19.007 32.738 1.00 41.78 92 THR A N 1
ATOM 696 C CA . THR A 1 92 ? -8.535 -18.577 32.465 1.00 41.78 92 THR A CA 1
ATOM 697 C C . THR A 1 92 ? -8.005 -19.274 31.201 1.00 41.78 92 THR A C 1
ATOM 699 O O . THR A 1 92 ? -7.113 -20.117 31.239 1.00 41.78 92 THR A O 1
ATOM 702 N N . GLY A 1 93 ? -8.609 -18.990 30.051 1.00 44.44 93 GLY A N 1
ATOM 703 C CA . GLY A 1 93 ? -8.129 -19.387 28.741 1.00 44.44 93 GLY A CA 1
ATOM 704 C C . GLY A 1 93 ? -7.274 -18.258 28.195 1.00 44.44 93 GLY A C 1
ATOM 705 O O . GLY A 1 93 ? -7.722 -17.117 28.145 1.00 44.44 93 GLY A O 1
ATOM 706 N N . LYS A 1 94 ? -6.039 -18.554 27.781 1.00 38.00 94 LYS A N 1
ATOM 707 C CA . LYS A 1 94 ? -5.289 -17.652 26.898 1.00 38.00 94 LYS A CA 1
ATOM 708 C C . LYS A 1 94 ? -6.211 -17.292 25.730 1.00 38.00 94 LYS A C 1
ATOM 710 O O . LYS A 1 94 ? -6.600 -18.194 24.991 1.00 38.00 94 LYS A O 1
ATOM 715 N N . LEU A 1 95 ? -6.559 -16.015 25.576 1.00 43.09 95 LEU A N 1
ATOM 716 C CA . LEU A 1 95 ? -7.201 -15.502 24.369 1.00 43.09 95 LEU A CA 1
ATOM 717 C C . LEU A 1 95 ? -6.219 -15.717 23.210 1.00 43.09 95 LEU A C 1
ATOM 719 O O . LEU A 1 95 ? -5.339 -14.899 22.960 1.00 43.09 95 LEU A O 1
ATOM 723 N N . GLN A 1 96 ? -6.301 -16.873 22.555 1.00 44.97 96 GLN A N 1
ATOM 724 C CA . GLN A 1 96 ? -5.617 -17.115 21.295 1.00 44.97 96 GLN A CA 1
ATOM 725 C C . GLN A 1 96 ? -6.468 -16.466 20.210 1.00 44.97 96 GLN A C 1
ATOM 727 O O . GLN A 1 96 ? -7.332 -17.110 19.619 1.00 44.97 96 GLN A O 1
ATOM 732 N N . PHE A 1 97 ? -6.265 -15.173 19.972 1.00 53.31 97 PHE A N 1
ATOM 733 C CA . PHE A 1 97 ? -6.756 -14.581 18.739 1.00 53.31 97 PHE A CA 1
ATOM 734 C C . PHE A 1 97 ? -5.930 -15.182 17.599 1.00 53.31 97 PHE A C 1
ATOM 736 O O . PHE A 1 97 ? -4.742 -14.895 17.463 1.00 53.31 97 PHE A O 1
ATOM 743 N N . THR A 1 98 ? -6.533 -16.055 16.793 1.00 64.31 98 THR A N 1
ATOM 744 C CA . THR A 1 98 ? -5.949 -16.462 15.510 1.00 64.31 98 THR A CA 1
ATOM 745 C C . THR A 1 98 ? -6.129 -15.305 14.528 1.00 64.31 98 THR A C 1
ATOM 747 O O . THR A 1 98 ? -7.003 -15.337 13.667 1.00 64.31 98 THR A O 1
ATOM 750 N N . VAL A 1 99 ? -5.351 -14.238 14.712 1.00 77.25 99 VAL A N 1
ATOM 751 C CA . VAL A 1 99 ? -5.287 -13.113 13.772 1.00 77.25 99 VAL A CA 1
ATOM 752 C C . VAL A 1 99 ? -4.249 -13.457 12.717 1.00 77.25 99 VAL A C 1
ATOM 754 O O . VAL A 1 99 ? -3.132 -13.858 13.050 1.00 77.25 99 VAL A O 1
ATOM 757 N N . LYS A 1 100 ? -4.612 -13.329 11.442 1.00 89.12 100 LYS A N 1
ATOM 758 C CA . LYS A 1 100 ? -3.640 -13.471 10.362 1.00 89.12 100 LYS A CA 1
ATOM 759 C C . LYS A 1 100 ? -2.756 -12.221 10.321 1.00 89.12 100 LYS A C 1
ATOM 761 O O . LYS A 1 100 ? -3.286 -11.114 10.403 1.00 89.12 100 LYS A O 1
ATOM 766 N N . PRO A 1 101 ? -1.432 -12.363 10.167 1.00 93.44 101 PRO A N 1
ATOM 767 C CA . PRO A 1 101 ? -0.568 -11.223 9.896 1.00 93.44 101 PRO A CA 1
ATOM 768 C C . PRO A 1 101 ? -1.030 -10.469 8.640 1.00 93.44 101 PRO A C 1
ATOM 770 O O . PRO A 1 101 ? -1.405 -11.117 7.655 1.00 93.44 101 PRO A O 1
ATOM 773 N N . PRO A 1 102 ? -1.014 -9.128 8.641 1.00 96.69 102 PRO A N 1
ATOM 774 C CA . PRO A 1 102 ? -1.419 -8.348 7.486 1.00 96.69 102 PRO A CA 1
ATOM 775 C C . PRO A 1 102 ? -0.248 -8.134 6.520 1.00 96.69 102 PRO A C 1
ATOM 777 O O . PRO A 1 102 ? 0.904 -7.938 6.920 1.00 96.69 102 PRO A O 1
ATOM 780 N N . VAL A 1 103 ? -0.566 -8.088 5.230 1.00 97.81 103 VAL A N 1
ATOM 781 C CA . VAL A 1 103 ? 0.317 -7.551 4.195 1.00 97.81 103 VAL A CA 1
ATOM 782 C C . VAL A 1 103 ? -0.428 -6.532 3.346 1.00 97.81 103 VAL A C 1
ATOM 784 O O . VAL A 1 103 ? -1.503 -6.823 2.828 1.00 97.81 103 VAL A O 1
ATOM 787 N N . VAL A 1 104 ? 0.133 -5.333 3.194 1.00 98.31 104 VAL A N 1
ATOM 788 C CA . VAL A 1 104 ? -0.465 -4.279 2.364 1.00 98.31 104 VAL A CA 1
ATOM 789 C C . VAL A 1 104 ? 0.357 -4.064 1.103 1.00 98.31 104 VAL A C 1
ATOM 791 O O . VAL A 1 104 ? 1.550 -3.774 1.163 1.00 98.31 104 VAL A O 1
ATOM 794 N N . LEU A 1 105 ? -0.299 -4.200 -0.045 1.00 98.31 105 LEU A N 1
ATOM 795 C CA . LEU A 1 105 ? 0.260 -3.896 -1.355 1.00 98.31 105 LEU A CA 1
ATOM 796 C C . LEU A 1 105 ? 0.073 -2.408 -1.628 1.00 98.31 105 LEU A C 1
ATOM 798 O O . LEU A 1 105 ? -1.055 -1.928 -1.644 1.00 98.31 105 LEU A O 1
ATOM 802 N N . VAL A 1 106 ? 1.163 -1.682 -1.839 1.00 98.12 106 VAL A N 1
ATOM 803 C CA . VAL A 1 106 ? 1.153 -0.258 -2.178 1.00 98.12 106 VAL A CA 1
ATOM 804 C C . VAL A 1 106 ? 1.660 -0.120 -3.605 1.00 98.12 106 VAL A C 1
ATOM 806 O O . VAL A 1 106 ? 2.830 -0.384 -3.861 1.00 98.12 106 VAL A O 1
ATOM 809 N N . VAL A 1 107 ? 0.781 0.238 -4.537 1.00 97.31 107 VAL A N 1
ATOM 810 C CA . VAL A 1 107 ? 1.057 0.203 -5.980 1.00 97.31 107 VAL A CA 1
ATOM 811 C C . VAL A 1 107 ? 0.961 1.607 -6.561 1.00 97.31 107 VAL A C 1
ATOM 813 O O . VAL A 1 107 ? -0.092 2.242 -6.477 1.00 97.31 107 VAL A O 1
ATOM 816 N N . ASP A 1 108 ? 2.052 2.079 -7.163 1.00 96.38 108 ASP A N 1
ATOM 817 C CA . ASP A 1 108 ? 2.057 3.327 -7.922 1.00 96.38 108 ASP A CA 1
ATOM 818 C C . ASP A 1 108 ? 1.265 3.154 -9.225 1.00 96.38 108 ASP A C 1
ATOM 820 O O . ASP A 1 108 ? 1.498 2.236 -10.015 1.00 96.38 108 ASP A O 1
ATOM 824 N N . SER A 1 109 ? 0.318 4.056 -9.441 1.00 95.81 109 SER A N 1
ATOM 825 C CA . SER A 1 109 ? -0.460 4.209 -10.661 1.00 95.81 109 SER A CA 1
ATOM 826 C C . SER A 1 109 ? -0.248 5.598 -11.263 1.00 95.81 109 SER A C 1
ATOM 828 O O . SER A 1 109 ? -1.175 6.159 -11.840 1.00 95.81 109 SER A O 1
ATOM 830 N N . SER A 1 110 ? 0.923 6.202 -11.090 1.00 93.12 110 SER A N 1
ATOM 831 C CA . SER A 1 110 ? 1.308 7.460 -11.728 1.00 93.12 110 SER A CA 1
ATOM 832 C C . SER A 1 110 ? 1.389 7.32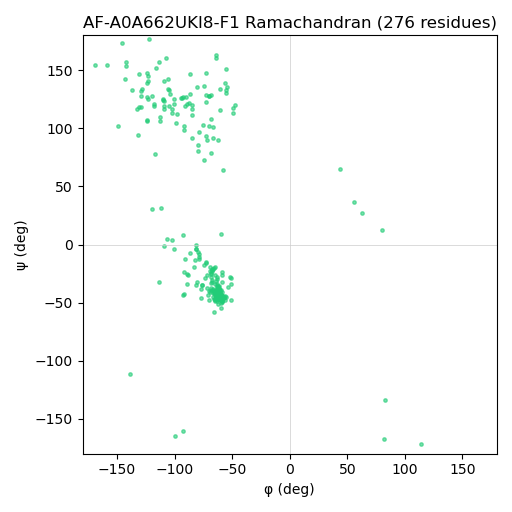9 -13.253 1.00 93.12 110 SER A C 1
ATOM 834 O O . SER A 1 110 ? 1.451 6.231 -13.809 1.00 93.12 110 SER A O 1
ATOM 836 N N . GLY A 1 111 ? 1.381 8.456 -13.971 1.00 89.56 111 GLY A N 1
ATOM 837 C CA . GLY A 1 111 ? 1.417 8.451 -15.439 1.00 89.56 111 GLY A CA 1
ATOM 838 C C . GLY A 1 111 ? 2.649 7.756 -16.044 1.00 89.56 111 GLY A C 1
ATOM 839 O O . GLY A 1 111 ? 2.580 7.265 -17.167 1.00 89.56 111 GLY A O 1
ATOM 840 N N . SER A 1 112 ? 3.767 7.649 -15.315 1.00 88.12 112 SER A N 1
ATOM 841 C CA . SER A 1 112 ? 4.964 6.925 -15.781 1.00 88.12 112 SER A CA 1
ATOM 842 C C . SER A 1 112 ? 4.760 5.411 -15.901 1.00 88.12 112 SER A C 1
ATOM 844 O O . SER A 1 112 ? 5.465 4.765 -16.688 1.00 88.12 112 SER A O 1
ATOM 846 N N . MET A 1 113 ? 3.753 4.878 -15.201 1.00 91.25 113 MET A N 1
ATOM 847 C CA . MET A 1 113 ? 3.342 3.475 -15.232 1.00 91.25 113 MET A CA 1
ATOM 848 C C . MET A 1 113 ? 2.441 3.118 -16.425 1.00 91.25 113 MET A C 1
ATOM 850 O O . MET A 1 113 ? 2.099 1.948 -16.591 1.00 91.25 113 MET A O 1
ATOM 854 N N . GLU A 1 114 ? 2.038 4.077 -17.265 1.00 90.25 114 GLU A N 1
ATOM 855 C CA . GLU A 1 114 ? 1.174 3.804 -18.421 1.00 90.25 114 GLU A CA 1
ATOM 856 C C . GLU A 1 114 ? 1.741 2.723 -19.367 1.00 90.25 114 GLU A C 1
ATOM 858 O O . GLU A 1 114 ? 2.950 2.535 -19.522 1.00 90.25 114 GLU A O 1
ATOM 863 N N . GLY A 1 115 ? 0.837 2.003 -20.038 1.00 91.88 115 GLY A N 1
ATOM 864 C CA . GLY A 1 115 ? 1.191 0.959 -20.998 1.00 91.88 115 GLY A CA 1
ATOM 865 C C . GLY A 1 115 ? 1.508 -0.384 -20.339 1.00 91.88 115 GLY A C 1
ATOM 866 O O . GLY A 1 115 ? 0.756 -0.866 -19.496 1.00 91.88 115 GLY A O 1
ATOM 867 N N . SER A 1 116 ? 2.598 -1.031 -20.757 1.00 91.19 116 SER A N 1
ATOM 868 C CA . SER A 1 116 ? 2.925 -2.398 -20.323 1.00 91.19 116 SER A CA 1
ATOM 869 C C . SER A 1 116 ? 3.305 -2.503 -18.846 1.00 91.19 116 SER A C 1
ATOM 871 O O . SER A 1 116 ? 3.069 -3.548 -18.246 1.00 91.19 116 SER A O 1
ATOM 873 N N . LYS A 1 117 ? 3.853 -1.438 -18.240 1.00 92.44 117 LYS A N 1
ATOM 874 C CA . LYS A 1 117 ? 4.289 -1.458 -16.837 1.00 92.44 117 LYS A CA 1
ATOM 875 C C . LYS A 1 117 ? 3.128 -1.710 -15.882 1.00 92.44 117 LYS A C 1
ATOM 877 O O . LYS A 1 117 ? 3.225 -2.608 -15.053 1.00 92.44 117 LYS A O 1
ATOM 882 N N . ILE A 1 118 ? 2.034 -0.952 -16.006 1.00 93.69 118 ILE A N 1
ATOM 883 C CA . ILE A 1 118 ? 0.870 -1.136 -15.133 1.00 93.69 118 ILE A CA 1
ATOM 884 C C . ILE A 1 118 ? 0.192 -2.484 -15.374 1.00 93.69 118 ILE A C 1
ATOM 886 O O . ILE A 1 118 ? -0.207 -3.137 -14.417 1.00 93.69 118 ILE A O 1
ATOM 890 N N . GLU A 1 119 ? 0.109 -2.944 -16.624 1.00 94.56 119 GLU A N 1
ATOM 891 C CA . GLU A 1 119 ? -0.512 -4.234 -16.942 1.00 94.56 119 GLU A CA 1
ATOM 892 C C . GLU A 1 119 ? 0.278 -5.414 -16.366 1.00 94.56 119 GLU A C 1
ATOM 894 O O . GLU A 1 119 ? -0.310 -6.345 -15.814 1.00 94.56 119 GLU A O 1
ATOM 899 N N . GLU A 1 120 ? 1.607 -5.363 -16.411 1.00 94.44 120 GLU A N 1
ATOM 900 C CA . GLU A 1 120 ? 2.433 -6.403 -15.799 1.00 94.44 120 GLU A CA 1
ATOM 901 C C . GLU A 1 120 ? 2.483 -6.273 -14.271 1.00 94.44 120 GLU A C 1
ATOM 903 O O . GLU A 1 120 ? 2.442 -7.280 -13.563 1.00 94.44 120 GLU A O 1
ATOM 908 N N . ALA A 1 121 ? 2.466 -5.047 -13.736 1.00 94.44 121 ALA A N 1
ATOM 909 C CA . ALA A 1 121 ? 2.343 -4.815 -12.299 1.00 94.44 121 ALA A CA 1
ATOM 910 C C . ALA A 1 121 ? 1.044 -5.408 -11.748 1.00 94.44 121 ALA A C 1
ATOM 912 O O . ALA A 1 121 ? 1.082 -6.104 -10.737 1.00 94.44 121 ALA A O 1
ATOM 913 N N . LYS A 1 122 ? -0.088 -5.241 -12.443 1.00 95.94 122 LYS A N 1
ATOM 914 C CA . LYS A 1 122 ? -1.356 -5.891 -12.076 1.00 95.94 122 LYS A CA 1
ATOM 915 C C . LYS A 1 122 ? -1.218 -7.407 -12.003 1.00 95.94 122 LYS A C 1
ATOM 917 O O . LYS A 1 122 ? -1.640 -8.002 -11.015 1.00 95.94 122 LYS A O 1
ATOM 922 N N . LYS A 1 123 ? -0.612 -8.045 -13.012 1.00 95.94 123 LYS A N 1
ATOM 923 C CA . LYS A 1 123 ? -0.395 -9.503 -13.013 1.00 95.94 123 LYS A CA 1
ATOM 924 C C . LYS A 1 123 ? 0.492 -9.945 -11.850 1.00 95.94 123 LYS A C 1
ATOM 926 O O . LYS A 1 123 ? 0.162 -10.916 -11.172 1.00 95.94 123 LYS A O 1
ATOM 931 N N . ALA A 1 124 ? 1.585 -9.228 -11.599 1.00 96.12 124 ALA A N 1
ATOM 932 C CA . ALA A 1 124 ? 2.517 -9.531 -10.518 1.00 96.12 124 ALA A CA 1
ATOM 933 C C . ALA A 1 124 ? 1.863 -9.385 -9.136 1.00 96.12 124 ALA A C 1
ATOM 935 O O . ALA A 1 124 ? 1.999 -10.266 -8.286 1.00 96.12 124 ALA A O 1
ATOM 936 N N . VAL A 1 125 ? 1.095 -8.312 -8.934 1.00 96.25 125 VAL A N 1
ATOM 937 C CA . VAL A 1 125 ? 0.346 -8.047 -7.701 1.00 96.25 125 VAL A CA 1
ATOM 938 C C . VAL A 1 125 ? -0.761 -9.090 -7.504 1.00 96.25 125 VAL A C 1
ATOM 940 O O . VAL A 1 125 ? -0.890 -9.623 -6.406 1.00 96.25 125 VAL A O 1
ATOM 943 N N . LEU A 1 126 ? -1.499 -9.477 -8.552 1.00 96.75 126 LEU A N 1
ATOM 944 C CA . LEU A 1 126 ? -2.488 -10.564 -8.479 1.00 96.75 126 LEU A CA 1
ATOM 945 C C . LEU A 1 126 ? -1.843 -11.900 -8.086 1.00 96.75 126 LEU A C 1
ATOM 947 O O . LEU A 1 126 ? -2.326 -12.575 -7.176 1.00 96.75 126 LEU A O 1
ATOM 951 N N . ALA A 1 127 ? -0.726 -12.263 -8.724 1.00 95.75 127 ALA A N 1
ATOM 952 C CA . ALA A 1 127 ? 0.010 -13.485 -8.405 1.00 95.75 127 ALA A CA 1
ATOM 953 C C . ALA A 1 127 ? 0.523 -13.483 -6.953 1.00 95.75 127 ALA A C 1
ATOM 955 O O . ALA A 1 127 ? 0.453 -14.505 -6.262 1.00 95.75 127 ALA A O 1
ATOM 956 N N . PHE A 1 128 ? 0.990 -12.328 -6.466 1.00 96.94 128 PHE A N 1
ATOM 957 C CA . PHE A 1 128 ? 1.350 -12.135 -5.065 1.00 96.94 128 PHE A CA 1
ATOM 958 C C . PHE A 1 128 ? 0.153 -12.387 -4.145 1.00 96.94 128 PHE A C 1
ATOM 960 O O . PHE A 1 128 ? 0.242 -13.219 -3.239 1.00 96.94 128 PHE A O 1
ATOM 967 N N . THR A 1 129 ? -0.968 -11.701 -4.393 1.00 96.31 129 THR A N 1
ATOM 968 C CA . THR A 1 129 ? -2.199 -11.799 -3.599 1.00 96.31 129 THR A CA 1
ATOM 969 C C . THR A 1 129 ? -2.678 -13.244 -3.505 1.00 96.31 129 THR A C 1
ATOM 971 O O . THR A 1 129 ? -2.970 -13.735 -2.412 1.00 96.31 129 THR A O 1
ATOM 974 N N . ASP A 1 130 ? -2.688 -13.966 -4.624 1.00 94.19 130 ASP A N 1
ATOM 975 C CA . ASP A 1 130 ? -3.105 -15.366 -4.674 1.00 94.19 130 ASP A CA 1
ATOM 976 C C . ASP A 1 130 ? -2.227 -16.262 -3.802 1.00 94.19 130 ASP A C 1
ATOM 978 O O . ASP A 1 130 ? -2.739 -17.135 -3.094 1.00 94.19 130 ASP A O 1
ATOM 982 N N . ARG A 1 131 ? -0.916 -16.009 -3.790 1.00 94.75 131 ARG A N 1
ATOM 983 C CA . ARG A 1 131 ? 0.046 -16.785 -3.009 1.00 94.75 131 ARG A CA 1
ATOM 984 C C . ARG A 1 131 ? -0.079 -16.550 -1.503 1.00 94.75 131 ARG A C 1
ATOM 986 O O . ARG A 1 131 ? 0.029 -17.510 -0.742 1.00 94.75 131 ARG A O 1
ATOM 993 N N . VAL A 1 132 ? -0.318 -15.312 -1.066 1.00 95.00 132 VAL A N 1
ATOM 994 C CA . VAL A 1 132 ? -0.350 -14.957 0.369 1.00 95.00 132 VAL A CA 1
ATOM 995 C C . VAL A 1 132 ? -1.732 -15.105 1.016 1.00 95.00 132 VAL A C 1
ATOM 997 O O . VAL A 1 132 ? -1.817 -15.368 2.216 1.00 95.00 132 VAL A O 1
ATOM 1000 N N . SER A 1 133 ? -2.810 -15.011 0.229 1.00 91.62 133 SER A N 1
ATOM 1001 C CA . SER A 1 133 ? -4.216 -14.935 0.681 1.00 91.62 133 SER A CA 1
ATOM 1002 C C . SER A 1 133 ? -4.673 -16.006 1.679 1.00 91.62 133 SER A C 1
ATOM 1004 O O . SER A 1 133 ? -5.583 -15.796 2.484 1.00 91.62 133 SER A O 1
ATOM 1006 N N . ARG A 1 134 ? -4.068 -17.198 1.645 1.00 90.75 134 ARG A N 1
ATOM 1007 C CA . ARG A 1 134 ? -4.431 -18.285 2.567 1.00 90.75 134 ARG A CA 1
ATOM 1008 C C . ARG A 1 134 ? -3.925 -18.044 3.987 1.00 90.75 134 ARG A C 1
ATOM 1010 O O . ARG A 1 134 ? -4.543 -18.535 4.931 1.00 90.75 134 ARG A O 1
ATOM 1017 N N . LYS A 1 135 ? -2.814 -17.323 4.133 1.00 91.81 135 LYS A N 1
ATOM 1018 C CA . LYS A 1 135 ? -2.045 -17.204 5.379 1.00 91.81 135 LYS A CA 1
ATOM 1019 C C . LYS A 1 135 ? -2.067 -15.794 5.959 1.00 91.81 135 LYS A C 1
ATOM 1021 O O . LYS A 1 135 ? -2.061 -15.663 7.176 1.00 91.81 135 LYS A O 1
ATOM 1026 N N . LEU A 1 136 ? -2.141 -14.780 5.102 1.00 95.06 136 LEU A N 1
ATOM 1027 C CA . LEU A 1 136 ? -2.145 -13.373 5.483 1.00 95.06 136 LEU A CA 1
ATOM 1028 C C . LEU A 1 136 ? -3.463 -12.709 5.089 1.00 95.06 136 LEU A C 1
ATOM 1030 O O . LEU A 1 136 ? -4.093 -13.113 4.108 1.00 95.06 136 LEU A O 1
ATOM 1034 N N . ASP A 1 137 ? -3.845 -11.681 5.841 1.00 95.94 137 ASP A N 1
ATOM 1035 C CA . ASP A 1 137 ? -4.867 -10.735 5.396 1.00 95.94 137 ASP A CA 1
ATOM 1036 C C . ASP A 1 137 ? -4.221 -9.726 4.444 1.00 95.94 137 ASP A C 1
ATOM 1038 O O . ASP A 1 137 ? -3.116 -9.239 4.691 1.00 95.94 137 ASP A O 1
ATOM 1042 N N . VAL A 1 138 ? -4.887 -9.440 3.326 1.00 97.44 138 VAL A N 1
ATOM 1043 C CA . VAL A 1 138 ? -4.307 -8.650 2.233 1.00 97.44 138 VAL A CA 1
ATOM 1044 C C . VAL A 1 138 ? -4.999 -7.301 2.162 1.00 97.44 138 VAL A C 1
ATOM 1046 O O . VAL A 1 138 ? -6.221 -7.237 2.069 1.00 97.44 138 VAL A O 1
ATOM 1049 N N . GLY A 1 139 ? -4.216 -6.230 2.215 1.00 97.75 139 GLY A N 1
ATOM 1050 C CA . GLY A 1 139 ? -4.661 -4.871 1.926 1.00 97.75 139 GLY A CA 1
ATOM 1051 C C . GLY A 1 139 ? -4.104 -4.383 0.592 1.00 97.75 139 GLY A C 1
ATOM 1052 O O . GLY A 1 139 ? -3.099 -4.901 0.098 1.00 97.75 139 GLY A O 1
ATOM 1053 N N . LEU A 1 140 ? -4.736 -3.359 0.031 1.00 98.25 140 LEU A N 1
ATOM 1054 C CA . LEU A 1 140 ? -4.319 -2.708 -1.207 1.00 98.25 140 LEU A CA 1
ATOM 1055 C C . LEU A 1 140 ? -4.435 -1.194 -1.056 1.00 98.25 140 LEU A C 1
ATOM 1057 O O . LEU A 1 140 ? -5.466 -0.684 -0.629 1.00 98.25 140 LEU A O 1
ATOM 1061 N N . VAL A 1 141 ? -3.394 -0.478 -1.456 1.00 98.19 141 VAL A N 1
ATOM 1062 C CA . VAL A 1 141 ? -3.399 0.970 -1.627 1.00 98.19 141 VAL A CA 1
ATOM 1063 C C . VAL A 1 141 ? -2.845 1.277 -3.008 1.00 98.19 141 VAL A C 1
ATOM 1065 O O . VAL A 1 141 ? -1.693 0.971 -3.306 1.00 98.19 141 VAL A O 1
ATOM 1068 N N . VAL A 1 142 ? -3.661 1.894 -3.848 1.00 97.12 142 VAL A N 1
ATOM 1069 C CA . VAL A 1 142 ? -3.259 2.378 -5.170 1.00 97.12 142 VAL A CA 1
ATOM 1070 C C . VAL A 1 142 ? -3.131 3.885 -5.073 1.00 97.12 142 VAL A C 1
ATOM 1072 O O . VAL A 1 142 ? -4.009 4.543 -4.509 1.00 97.12 142 VAL A O 1
ATOM 1075 N N . PHE A 1 143 ? -2.042 4.451 -5.579 1.00 96.00 143 PHE A N 1
ATOM 1076 C CA . PHE A 1 143 ? -1.785 5.877 -5.421 1.00 96.00 143 PHE A CA 1
ATOM 1077 C C . PHE A 1 143 ? -1.150 6.497 -6.661 1.00 96.00 143 PHE A C 1
ATOM 1079 O O . PHE A 1 143 ? -0.504 5.828 -7.456 1.00 96.00 143 PHE A O 1
ATOM 1086 N N . SER A 1 144 ? -1.317 7.807 -6.783 1.00 92.50 144 SER A N 1
ATOM 1087 C CA . SER A 1 144 ? -0.598 8.655 -7.727 1.00 92.50 144 SER A CA 1
ATOM 1088 C C . SER A 1 144 ? -0.220 9.968 -7.030 1.00 92.50 144 SER A C 1
ATOM 1090 O O . SER A 1 144 ? 0.559 9.968 -6.076 1.00 92.50 144 SER A O 1
ATOM 1092 N N . SER A 1 145 ? -0.809 11.104 -7.416 1.00 89.19 145 SER A N 1
ATOM 1093 C CA . SER A 1 145 ? -0.715 12.361 -6.659 1.00 89.19 145 SER A CA 1
ATOM 1094 C C . SER A 1 145 ? -1.549 12.346 -5.373 1.00 89.19 145 SER A C 1
ATOM 1096 O O . SER A 1 145 ? -1.380 13.209 -4.516 1.00 89.19 145 SER A O 1
ATOM 1098 N N . MET A 1 146 ? -2.459 11.380 -5.253 1.00 90.00 146 MET A N 1
ATOM 1099 C CA . MET A 1 146 ? -3.301 11.106 -4.091 1.00 90.00 146 MET A CA 1
ATOM 1100 C C . MET A 1 146 ? -3.531 9.596 -3.974 1.00 90.00 146 MET A C 1
ATOM 1102 O O . MET A 1 146 ? -3.148 8.841 -4.865 1.00 90.00 146 MET A O 1
ATOM 1106 N N . VAL A 1 147 ? -4.171 9.150 -2.896 1.00 94.00 147 VAL A N 1
ATOM 1107 C CA . VAL A 1 147 ? -4.663 7.769 -2.805 1.00 94.00 147 VAL A CA 1
ATOM 1108 C C . VAL A 1 147 ? -5.874 7.627 -3.730 1.00 94.00 147 VAL A C 1
ATOM 1110 O O . VAL A 1 147 ? -6.824 8.399 -3.615 1.00 94.00 147 VAL A O 1
ATOM 1113 N N . VAL A 1 148 ? -5.795 6.688 -4.671 1.00 93.56 148 VAL A N 1
ATOM 1114 C CA . VAL A 1 148 ? -6.819 6.411 -5.691 1.00 93.56 148 VAL A CA 1
ATOM 1115 C C . VAL A 1 148 ? -7.780 5.333 -5.204 1.00 93.56 148 VAL A C 1
ATOM 1117 O O . VAL A 1 148 ? -8.985 5.480 -5.361 1.00 93.56 148 VAL A O 1
ATOM 1120 N N . GLU A 1 149 ? -7.243 4.281 -4.590 1.00 94.69 149 GLU A N 1
ATOM 1121 C CA . GLU A 1 149 ? -8.004 3.146 -4.067 1.00 94.69 149 GLU A CA 1
ATOM 1122 C C . GLU A 1 149 ? -7.363 2.677 -2.761 1.00 94.69 149 GLU A C 1
ATOM 1124 O O . GLU A 1 149 ? -6.135 2.696 -2.626 1.00 94.69 149 GLU A O 1
ATOM 1129 N N . ALA A 1 150 ? -8.182 2.277 -1.791 1.00 96.56 150 ALA A N 1
ATOM 1130 C CA . ALA A 1 150 ? -7.716 1.923 -0.458 1.00 96.56 150 ALA A CA 1
ATOM 1131 C C . ALA A 1 150 ? -8.616 0.851 0.165 1.00 96.56 150 ALA A C 1
ATOM 1133 O O . ALA A 1 150 ? -9.675 1.143 0.717 1.00 96.56 150 ALA A O 1
ATOM 1134 N N . ILE A 1 151 ? -8.136 -0.390 0.146 1.00 97.19 151 ILE A N 1
ATOM 1135 C CA . ILE A 1 151 ? -8.767 -1.534 0.799 1.00 97.19 151 ILE A CA 1
ATOM 1136 C C . ILE A 1 151 ? -7.908 -1.937 2.008 1.00 97.19 151 ILE A C 1
ATOM 1138 O O . ILE A 1 151 ? -6.755 -2.344 1.822 1.00 97.19 151 ILE A O 1
ATOM 1142 N N . PRO A 1 152 ? -8.432 -1.845 3.246 1.00 96.62 152 PRO A N 1
ATOM 1143 C CA . PRO A 1 152 ? -7.696 -2.258 4.439 1.00 96.62 152 PRO A CA 1
ATOM 1144 C C . PRO A 1 152 ? -7.412 -3.769 4.424 1.00 96.62 152 PRO A C 1
ATOM 1146 O O . PRO A 1 152 ? -8.112 -4.504 3.721 1.00 96.62 152 PRO A O 1
ATOM 1149 N N . PRO A 1 153 ? -6.428 -4.261 5.208 1.00 96.19 153 PRO A N 1
ATOM 1150 C CA . PRO A 1 153 ? -6.159 -5.692 5.329 1.00 96.19 153 PRO A CA 1
ATOM 1151 C C . PRO A 1 153 ? -7.436 -6.494 5.573 1.00 96.19 153 PRO A C 1
ATOM 1153 O O . PRO A 1 153 ? -8.158 -6.259 6.543 1.00 96.19 153 PRO A O 1
ATOM 1156 N N . THR A 1 154 ? -7.729 -7.419 4.663 1.00 94.75 154 THR A N 1
ATOM 1157 C CA . THR A 1 154 ? -8.959 -8.204 4.689 1.00 94.75 154 THR A CA 1
ATOM 1158 C C . THR A 1 154 ? -8.714 -9.640 4.248 1.00 94.75 154 THR A C 1
ATOM 1160 O O . THR A 1 154 ? -7.820 -9.938 3.453 1.00 94.75 154 THR A O 1
ATOM 1163 N N . SER A 1 155 ? -9.568 -10.537 4.733 1.00 91.12 155 SER A N 1
ATOM 1164 C CA . SER A 1 155 ? -9.657 -11.913 4.246 1.00 91.12 155 SER A CA 1
ATOM 1165 C C . SER A 1 155 ? -10.514 -12.032 2.977 1.00 91.12 155 SER A C 1
ATOM 1167 O O . SER A 1 155 ? -10.462 -13.058 2.294 1.00 91.12 155 SER A O 1
ATOM 1169 N N . ASN A 1 156 ? -11.283 -10.990 2.625 1.00 91.31 156 ASN A N 1
ATOM 1170 C CA . ASN A 1 156 ? -12.060 -10.935 1.388 1.00 91.31 156 ASN A CA 1
ATOM 1171 C C . ASN A 1 156 ? -11.171 -10.551 0.198 1.00 91.31 156 ASN A C 1
ATOM 1173 O O . ASN A 1 156 ? -11.141 -9.412 -0.267 1.00 91.31 156 ASN A O 1
ATOM 1177 N N . VAL A 1 157 ? -10.459 -11.549 -0.311 1.00 92.31 157 VAL A N 1
ATOM 1178 C CA . VAL A 1 157 ? -9.495 -11.395 -1.406 1.00 92.31 157 VAL A CA 1
ATOM 1179 C C . VAL A 1 157 ? -10.176 -11.043 -2.733 1.00 92.31 157 VAL A C 1
ATOM 1181 O O . VAL A 1 157 ? -9.536 -10.464 -3.606 1.00 92.31 157 VAL A O 1
ATOM 1184 N N . SER A 1 158 ? -11.468 -11.347 -2.904 1.00 94.00 158 SER A N 1
ATOM 1185 C CA . SER A 1 158 ? -12.191 -11.020 -4.140 1.00 94.00 158 SER A CA 1
ATOM 1186 C C . SER A 1 158 ? -12.262 -9.513 -4.383 1.00 94.00 158 SER A C 1
ATOM 1188 O O . SER A 1 158 ? -11.940 -9.079 -5.483 1.00 94.00 158 SER A O 1
ATOM 1190 N N . ALA A 1 159 ? -12.567 -8.720 -3.349 1.00 92.56 159 ALA A N 1
ATOM 1191 C CA . ALA A 1 159 ? -12.594 -7.258 -3.462 1.00 92.56 159 ALA A CA 1
ATOM 1192 C C . ALA A 1 159 ? -11.211 -6.687 -3.825 1.00 92.56 159 ALA A C 1
ATOM 1194 O O . ALA A 1 159 ? -11.096 -5.807 -4.671 1.00 92.56 159 ALA A O 1
ATOM 1195 N N . VAL A 1 160 ? -10.146 -7.246 -3.236 1.00 95.81 160 VAL A N 1
ATOM 1196 C CA . VAL A 1 160 ? -8.762 -6.861 -3.552 1.00 95.81 160 VAL A CA 1
ATOM 1197 C C . VAL A 1 160 ? -8.426 -7.174 -5.014 1.00 95.81 160 VAL A C 1
ATOM 1199 O O . VAL A 1 160 ? -7.846 -6.339 -5.700 1.00 95.81 160 VAL A O 1
ATOM 1202 N N . ARG A 1 161 ? -8.808 -8.355 -5.520 1.00 95.44 161 ARG A N 1
ATOM 1203 C CA . ARG A 1 161 ? -8.569 -8.745 -6.921 1.00 95.44 161 ARG A CA 1
ATOM 1204 C C . ARG A 1 161 ? -9.288 -7.834 -7.909 1.00 95.44 161 ARG A C 1
ATOM 1206 O O . ARG A 1 161 ? -8.677 -7.431 -8.894 1.00 95.44 161 ARG A O 1
ATOM 1213 N N . GLU A 1 162 ? -10.557 -7.528 -7.651 1.00 95.44 162 GLU A N 1
ATOM 1214 C CA . GLU A 1 162 ? -11.354 -6.633 -8.497 1.00 95.44 162 GLU A CA 1
ATOM 1215 C C . GLU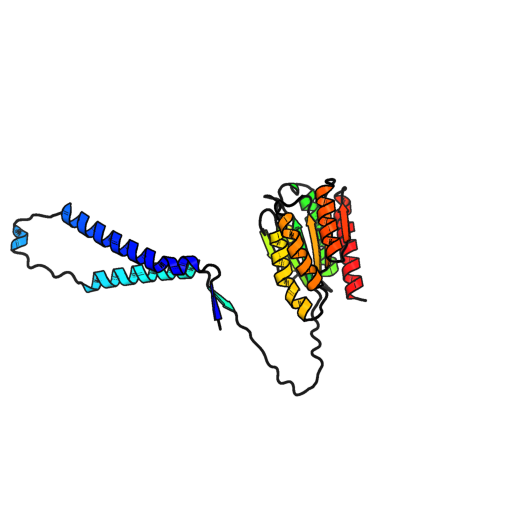 A 1 162 ? -10.699 -5.250 -8.582 1.00 95.44 162 GLU A C 1
ATOM 1217 O O . GLU A 1 162 ? -10.415 -4.775 -9.681 1.00 95.44 162 GLU A O 1
ATOM 1222 N N . ALA A 1 163 ? -10.316 -4.682 -7.436 1.00 95.19 163 ALA A N 1
ATOM 1223 C CA . ALA A 1 163 ? -9.621 -3.400 -7.386 1.00 95.19 163 ALA A CA 1
ATOM 1224 C C . ALA A 1 163 ? -8.283 -3.404 -8.145 1.00 95.19 163 ALA A C 1
ATOM 1226 O O . ALA A 1 163 ? -7.976 -2.436 -8.837 1.00 95.19 163 ALA A O 1
ATOM 1227 N N . ILE A 1 164 ? -7.498 -4.492 -8.084 1.00 95.94 164 ILE A N 1
ATOM 1228 C CA . ILE A 1 164 ? -6.234 -4.595 -8.838 1.00 95.94 164 ILE A CA 1
ATOM 1229 C C . ILE A 1 164 ? -6.482 -4.544 -10.352 1.00 95.94 164 ILE A C 1
ATOM 1231 O O . ILE A 1 164 ? -5.760 -3.861 -11.080 1.00 95.94 164 ILE A O 1
ATOM 1235 N N . VAL A 1 165 ? -7.498 -5.253 -10.849 1.00 95.38 165 VAL A N 1
ATOM 1236 C CA . VAL A 1 165 ? -7.810 -5.285 -12.289 1.00 95.38 165 VAL A CA 1
ATOM 1237 C C . VAL A 1 165 ? -8.215 -3.896 -12.799 1.00 95.38 165 VAL A C 1
ATOM 1239 O O . VAL A 1 165 ? -7.860 -3.520 -13.922 1.00 95.38 165 VAL A O 1
ATOM 1242 N N . GLU A 1 166 ? -8.893 -3.112 -11.963 1.00 95.56 166 GLU A N 1
ATOM 1243 C CA . GLU A 1 166 ? -9.400 -1.780 -12.299 1.00 95.56 166 GLU A CA 1
ATOM 1244 C C . GLU A 1 166 ? -8.353 -0.657 -12.255 1.00 95.56 166 GLU A C 1
ATOM 1246 O O . GLU A 1 166 ? -8.651 0.453 -12.703 1.00 95.56 166 GLU A O 1
ATOM 1251 N N . ILE A 1 167 ? -7.124 -0.927 -11.792 1.00 94.44 167 ILE A N 1
ATOM 1252 C CA . ILE A 1 167 ? -6.067 0.091 -11.687 1.00 94.44 167 ILE A CA 1
ATOM 1253 C C . ILE A 1 167 ? -5.824 0.770 -13.042 1.00 94.44 167 ILE A C 1
ATOM 1255 O O . ILE A 1 167 ? -5.654 0.120 -14.076 1.00 94.44 167 ILE A O 1
ATOM 1259 N N . LYS A 1 168 ? -5.759 2.102 -13.043 1.00 91.75 168 LYS A N 1
ATOM 1260 C CA . LYS A 1 168 ? -5.417 2.900 -14.227 1.00 91.75 168 LYS A CA 1
ATOM 1261 C C . LYS A 1 168 ? -4.316 3.882 -13.881 1.00 91.75 168 LYS A C 1
ATOM 1263 O O . LYS A 1 168 ? -4.409 4.589 -12.881 1.00 91.75 168 LYS A O 1
ATOM 1268 N N . ALA A 1 169 ? -3.299 3.926 -14.732 1.00 91.94 169 ALA A N 1
ATOM 1269 C CA . ALA A 1 169 ? -2.214 4.877 -14.593 1.00 91.94 169 ALA A CA 1
ATOM 1270 C C . ALA A 1 169 ? -2.709 6.299 -14.915 1.00 91.94 169 ALA A C 1
ATOM 1272 O O . ALA A 1 169 ? -3.361 6.513 -15.936 1.00 91.94 169 ALA A O 1
ATOM 1273 N N . SER A 1 170 ? -2.470 7.249 -14.012 1.00 88.62 170 SER A N 1
ATOM 1274 C CA . SER A 1 170 ? -2.764 8.674 -14.171 1.00 88.62 170 SER A CA 1
ATOM 1275 C C . SER A 1 170 ? -2.116 9.504 -13.055 1.00 88.62 170 SER A C 1
ATOM 1277 O O . SER A 1 170 ? -1.925 9.029 -11.939 1.00 88.62 170 SER A O 1
ATOM 1279 N N . GLY A 1 171 ? -1.845 10.784 -13.317 1.00 89.50 171 GLY A N 1
ATOM 1280 C CA . GLY A 1 171 ? -1.392 11.728 -12.288 1.00 89.50 171 GLY A CA 1
ATOM 1281 C C . GLY A 1 171 ? 0.108 11.666 -11.973 1.00 89.50 171 GLY A C 1
ATOM 1282 O O . GLY A 1 171 ? 0.897 11.116 -12.740 1.00 89.50 171 GLY A O 1
ATOM 1283 N N . GLY A 1 172 ? 0.494 12.312 -10.867 1.00 90.38 172 GLY A N 1
ATOM 1284 C CA . GLY A 1 172 ? 1.880 12.367 -10.374 1.00 90.38 172 GLY A CA 1
ATOM 1285 C C . GLY A 1 172 ? 2.204 11.259 -9.369 1.00 90.38 172 GLY A C 1
ATOM 1286 O O . GLY A 1 172 ? 1.471 10.284 -9.283 1.00 90.38 172 GLY A O 1
ATOM 1287 N N . THR A 1 173 ? 3.261 11.443 -8.575 1.00 91.81 173 THR A N 1
ATOM 1288 C CA . THR A 1 173 ? 3.730 10.453 -7.588 1.00 91.81 173 THR A CA 1
ATOM 1289 C C . THR A 1 173 ? 3.945 11.118 -6.225 1.00 91.81 173 THR A C 1
ATOM 1291 O O . THR A 1 173 ? 4.780 12.019 -6.095 1.00 91.81 173 THR A O 1
ATOM 1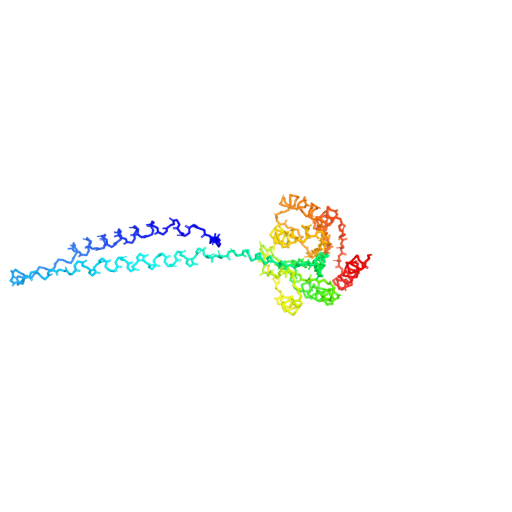294 N N . MET A 1 174 ? 3.200 10.683 -5.204 1.00 93.31 174 MET A N 1
ATOM 1295 C CA . MET A 1 174 ? 3.309 11.136 -3.809 1.00 93.31 174 MET A CA 1
ATOM 1296 C C . MET A 1 174 ? 3.328 9.930 -2.864 1.00 93.31 174 MET A C 1
ATOM 1298 O O . MET A 1 174 ? 2.342 9.201 -2.771 1.00 93.31 174 MET A O 1
ATOM 1302 N N . TYR A 1 175 ? 4.426 9.715 -2.137 1.00 95.94 175 TYR A N 1
ATOM 1303 C CA . TYR A 1 175 ? 4.577 8.536 -1.269 1.00 95.94 175 TYR A CA 1
ATOM 1304 C C . TYR A 1 175 ? 4.033 8.761 0.140 1.00 95.94 175 TYR A C 1
ATOM 1306 O O . TYR A 1 175 ? 3.625 7.806 0.802 1.00 95.94 175 TYR A O 1
ATOM 1314 N N . SER A 1 176 ? 3.990 10.002 0.633 1.00 94.69 176 SER A N 1
ATOM 1315 C CA . SER A 1 176 ? 3.620 10.232 2.032 1.00 94.69 176 SER A CA 1
ATOM 1316 C C . SER A 1 176 ? 2.158 9.894 2.323 1.00 94.69 176 SER A C 1
ATOM 1318 O O . SER A 1 176 ? 1.852 9.440 3.425 1.00 94.69 176 SER A O 1
ATOM 1320 N N . TYR A 1 177 ? 1.251 10.080 1.358 1.00 94.31 177 TYR A N 1
ATOM 1321 C CA . TYR A 1 177 ? -0.169 9.763 1.523 1.00 94.31 177 TYR A CA 1
ATOM 1322 C C . TYR A 1 177 ? -0.431 8.262 1.703 1.00 94.31 177 TYR A C 1
ATOM 1324 O O . TYR A 1 177 ? -0.968 7.905 2.756 1.00 94.31 177 TYR A O 1
ATOM 1332 N N . PRO A 1 178 ? -0.034 7.368 0.772 1.00 96.62 178 PRO A N 1
ATOM 1333 C CA . PRO A 1 178 ? -0.247 5.937 0.959 1.00 96.62 178 PRO A CA 1
ATOM 1334 C C . PRO A 1 178 ? 0.479 5.419 2.206 1.00 96.62 178 PRO A C 1
ATOM 1336 O O . PRO A 1 178 ? -0.101 4.654 2.970 1.00 96.62 178 PRO A O 1
ATOM 1339 N N . MET A 1 179 ? 1.696 5.900 2.496 1.00 97.31 179 MET A N 1
ATOM 1340 C CA . MET A 1 179 ? 2.426 5.482 3.697 1.00 97.31 179 MET A CA 1
ATOM 1341 C C . MET A 1 179 ? 1.710 5.868 5.001 1.00 97.31 179 MET A C 1
ATOM 1343 O O . MET A 1 179 ? 1.749 5.107 5.968 1.00 97.31 179 MET A O 1
ATOM 1347 N N . LYS A 1 180 ? 1.035 7.022 5.061 1.00 97.00 180 LYS A N 1
ATOM 1348 C CA . LYS A 1 180 ? 0.229 7.397 6.235 1.00 97.00 180 LYS A CA 1
ATOM 1349 C C . LYS A 1 180 ? -0.980 6.482 6.402 1.00 97.00 180 LYS A C 1
ATOM 1351 O O . LYS A 1 180 ? -1.213 6.014 7.510 1.00 97.00 180 LYS A O 1
ATOM 1356 N N . VAL A 1 181 ? -1.705 6.196 5.318 1.00 97.31 181 VAL A N 1
ATOM 1357 C CA . VAL A 1 181 ? -2.869 5.289 5.348 1.00 97.31 181 VAL A CA 1
ATOM 1358 C C . VAL A 1 181 ? -2.459 3.907 5.852 1.00 97.31 181 VAL A C 1
ATOM 1360 O O . VAL A 1 181 ? -3.046 3.388 6.798 1.00 97.31 181 VAL A O 1
ATOM 1363 N N . VAL A 1 182 ? -1.392 3.352 5.279 1.00 97.69 182 VAL A N 1
ATOM 1364 C CA . VAL A 1 182 ? -0.860 2.040 5.660 1.00 97.69 182 VAL A CA 1
ATOM 1365 C C . VAL A 1 182 ? -0.425 2.011 7.124 1.00 97.69 182 VAL A C 1
ATOM 1367 O O . VAL A 1 182 ? -0.749 1.064 7.834 1.00 97.69 182 VAL A O 1
ATOM 1370 N N . TYR A 1 183 ? 0.249 3.055 7.612 1.00 97.38 183 TYR A N 1
ATOM 1371 C CA . TYR A 1 183 ? 0.639 3.137 9.021 1.00 97.38 183 TYR A CA 1
ATOM 1372 C C . TYR A 1 183 ? -0.571 3.105 9.960 1.00 97.38 183 TYR A C 1
ATOM 1374 O O . TYR A 1 183 ? -0.575 2.350 10.929 1.00 97.38 183 TYR A O 1
ATOM 1382 N N . GLU A 1 184 ? -1.611 3.889 9.670 1.00 97.25 184 GLU A N 1
ATOM 1383 C CA . GLU A 1 184 ? -2.813 3.941 10.506 1.00 97.25 184 GLU A CA 1
ATOM 1384 C C . GLU A 1 184 ? -3.558 2.599 10.547 1.00 97.25 184 GLU A C 1
ATOM 1386 O O . GLU A 1 184 ? -4.130 2.251 11.581 1.00 97.25 184 GLU A O 1
ATOM 1391 N N . TRP A 1 185 ? -3.510 1.816 9.466 1.00 96.88 185 TRP A N 1
ATOM 1392 C CA . TRP A 1 185 ? -4.074 0.464 9.433 1.00 96.88 185 TRP A CA 1
ATOM 1393 C C . TRP A 1 185 ? -3.222 -0.578 10.150 1.00 96.88 185 TRP A C 1
ATOM 1395 O O . TRP A 1 185 ? -3.773 -1.509 10.732 1.00 96.88 185 TRP A O 1
ATOM 1405 N N . LEU A 1 186 ? -1.896 -0.452 10.090 1.00 96.50 186 LEU A N 1
ATOM 1406 C CA . LEU A 1 186 ? -0.978 -1.467 10.606 1.00 96.50 186 LEU A CA 1
ATOM 1407 C C . LEU A 1 186 ? -0.556 -1.227 12.060 1.00 96.50 186 LEU A C 1
ATOM 1409 O O . LEU A 1 186 ? -0.245 -2.190 12.758 1.00 96.50 186 LEU A O 1
ATOM 1413 N N . LYS A 1 187 ? -0.616 0.010 12.571 1.00 95.19 187 LYS A N 1
ATOM 1414 C CA . LYS A 1 187 ? -0.264 0.312 13.971 1.00 95.19 187 LYS A CA 1
ATOM 1415 C C . LYS A 1 187 ? -1.007 -0.543 15.020 1.00 95.19 187 LYS A C 1
ATOM 1417 O O . LYS A 1 187 ? -0.350 -0.925 15.984 1.00 95.19 187 LYS A O 1
ATOM 1422 N N . PRO A 1 188 ? -2.299 -0.925 14.871 1.00 93.31 188 PRO A N 1
ATOM 1423 C CA . PRO A 1 188 ? -2.966 -1.744 15.883 1.00 93.31 188 PRO A CA 1
ATOM 1424 C C . PRO A 1 188 ? -2.387 -3.161 15.950 1.00 93.31 188 PRO A C 1
ATOM 1426 O O . PRO A 1 188 ? -2.341 -3.751 17.020 1.00 93.31 188 PRO A O 1
ATOM 1429 N N . TYR A 1 189 ? -1.893 -3.708 14.834 1.00 92.56 189 TYR A N 1
ATOM 1430 C CA . TYR A 1 189 ? -1.268 -5.035 14.810 1.00 92.56 189 TYR A CA 1
ATOM 1431 C C . TYR A 1 189 ? 0.021 -5.070 15.638 1.00 92.56 189 TYR A C 1
ATOM 1433 O O . TYR A 1 189 ? 0.294 -6.071 16.304 1.00 92.56 189 TYR A O 1
ATOM 1441 N N . ALA A 1 190 ? 0.764 -3.960 15.672 1.00 90.31 190 ALA A N 1
ATOM 1442 C CA . ALA A 1 190 ? 1.941 -3.812 16.522 1.00 90.31 190 ALA A CA 1
ATOM 1443 C C . ALA A 1 190 ? 1.588 -3.899 18.019 1.00 90.31 190 ALA A C 1
ATOM 1445 O O . ALA A 1 190 ? 2.318 -4.528 18.783 1.00 90.31 190 ALA A O 1
ATOM 1446 N N . GLU A 1 191 ? 0.440 -3.350 18.437 1.00 88.12 191 GLU A N 1
ATOM 1447 C CA . GLU A 1 191 ? -0.042 -3.431 19.828 1.00 88.12 191 GLU A CA 1
ATOM 1448 C C . GLU A 1 191 ? -0.332 -4.879 20.262 1.00 88.12 191 GLU A C 1
ATOM 1450 O O . GLU A 1 191 ? -0.179 -5.225 21.433 1.00 88.12 191 GLU A O 1
ATOM 1455 N N . PHE A 1 192 ? -0.686 -5.745 19.308 1.00 87.38 192 PHE A N 1
ATOM 1456 C CA . PHE A 1 192 ? -0.885 -7.181 19.522 1.00 87.38 192 PHE A CA 1
ATOM 1457 C C . PHE A 1 192 ? 0.369 -8.026 19.248 1.00 87.38 192 PHE A C 1
ATOM 1459 O O . PHE A 1 192 ? 0.287 -9.255 19.260 1.00 87.38 192 PHE A O 1
ATOM 1466 N N . ASN A 1 193 ? 1.528 -7.395 19.025 1.00 86.75 193 ASN A N 1
ATOM 1467 C CA . ASN A 1 193 ? 2.789 -8.060 18.688 1.00 86.75 193 ASN A CA 1
ATOM 1468 C C . ASN A 1 193 ? 2.679 -8.958 17.435 1.00 86.75 193 ASN A C 1
ATOM 1470 O O . ASN A 1 193 ? 3.266 -10.040 17.374 1.00 86.75 193 ASN A O 1
ATOM 1474 N N . ILE A 1 194 ? 1.896 -8.515 16.445 1.00 90.25 194 ILE A N 1
ATOM 1475 C CA . ILE A 1 194 ? 1.715 -9.181 15.152 1.00 90.25 194 ILE A CA 1
ATOM 1476 C C . ILE A 1 194 ? 2.584 -8.472 14.112 1.00 90.25 194 ILE A C 1
ATOM 1478 O O . ILE A 1 194 ? 2.410 -7.282 13.839 1.00 90.25 194 ILE A O 1
ATOM 1482 N N . SER A 1 195 ? 3.505 -9.215 13.496 1.00 90.50 195 SER A N 1
ATOM 1483 C CA . SER A 1 195 ? 4.343 -8.699 12.412 1.00 90.50 195 SER A CA 1
ATOM 1484 C C . SER A 1 195 ? 3.493 -8.257 11.224 1.00 90.50 195 SER A C 1
ATOM 1486 O O . SER A 1 195 ? 2.597 -8.978 10.790 1.00 90.50 195 SER A O 1
ATOM 1488 N N . SER A 1 196 ? 3.791 -7.074 10.696 1.00 96.31 196 SER A N 1
ATOM 1489 C CA . SER A 1 196 ? 3.054 -6.470 9.587 1.00 96.31 196 SER A CA 1
ATOM 1490 C C . SER A 1 196 ? 3.993 -6.171 8.429 1.00 96.31 196 SER A C 1
ATOM 1492 O O . SER A 1 196 ? 5.121 -5.718 8.638 1.00 96.31 196 SER A O 1
ATOM 1494 N N . TYR A 1 197 ? 3.522 -6.403 7.208 1.00 97.94 197 TYR A N 1
ATOM 1495 C CA . TYR A 1 197 ? 4.346 -6.294 6.008 1.00 97.94 197 TYR A CA 1
ATOM 1496 C C . TYR A 1 197 ? 3.741 -5.320 5.004 1.00 97.94 197 TYR A C 1
ATOM 1498 O O . TYR A 1 197 ? 2.524 -5.214 4.856 1.00 97.94 197 TYR A O 1
ATOM 1506 N N . VAL A 1 198 ? 4.602 -4.633 4.265 1.00 98.38 198 VAL A N 1
ATOM 1507 C CA . VAL A 1 198 ? 4.216 -3.752 3.164 1.00 98.38 198 VAL A CA 1
ATOM 1508 C C . VAL A 1 198 ? 5.025 -4.139 1.942 1.00 98.38 198 VAL A C 1
ATOM 1510 O O . VAL A 1 198 ? 6.235 -4.318 2.036 1.00 98.38 198 VAL A O 1
ATOM 1513 N N . VAL A 1 199 ? 4.369 -4.260 0.793 1.00 98.25 199 VAL A N 1
ATOM 1514 C CA . VAL A 1 199 ? 5.040 -4.425 -0.498 1.00 98.25 199 VAL A CA 1
ATOM 1515 C C . VAL A 1 199 ? 4.790 -3.166 -1.309 1.00 98.25 199 VAL A C 1
ATOM 1517 O O . VAL A 1 199 ? 3.672 -2.933 -1.756 1.00 98.25 199 VAL A O 1
ATOM 1520 N N . PHE A 1 200 ? 5.819 -2.337 -1.449 1.00 98.00 200 PHE A N 1
ATOM 1521 C CA . PHE A 1 200 ? 5.746 -1.027 -2.082 1.00 98.00 200 PHE A CA 1
ATOM 1522 C C . PHE A 1 200 ? 6.321 -1.088 -3.496 1.00 98.00 200 PHE A C 1
ATOM 1524 O O . PHE A 1 200 ? 7.513 -1.329 -3.659 1.00 98.00 200 PHE A O 1
ATOM 1531 N N . ALA A 1 201 ? 5.506 -0.840 -4.515 1.00 96.81 201 ALA A N 1
ATOM 1532 C CA . ALA A 1 201 ? 5.903 -0.906 -5.915 1.00 96.81 201 ALA A CA 1
ATOM 1533 C C . ALA A 1 201 ? 5.729 0.441 -6.616 1.00 96.81 201 ALA A C 1
ATOM 1535 O O . ALA A 1 201 ? 4.656 1.036 -6.550 1.00 96.81 201 ALA A O 1
ATOM 1536 N N . SER A 1 202 ? 6.782 0.914 -7.283 1.00 95.06 202 SER A N 1
ATOM 1537 C CA . SER A 1 202 ? 6.775 2.191 -8.004 1.00 95.06 202 SER A CA 1
ATOM 1538 C C . SER A 1 202 ? 7.869 2.256 -9.070 1.00 95.06 202 SER A C 1
ATOM 1540 O O . SER A 1 202 ? 8.890 1.578 -8.947 1.00 95.06 202 SER A O 1
ATOM 1542 N N . ASP A 1 203 ? 7.675 3.079 -10.103 1.00 91.06 203 ASP A N 1
ATOM 1543 C CA . ASP A 1 203 ? 8.662 3.352 -11.156 1.00 91.06 203 ASP A CA 1
ATOM 1544 C C . ASP A 1 203 ? 9.277 4.761 -11.096 1.00 91.06 203 ASP A C 1
ATOM 1546 O O . ASP A 1 203 ? 10.135 5.108 -11.914 1.00 91.06 203 ASP A O 1
ATOM 1550 N N . GLY A 1 204 ? 8.845 5.574 -10.129 1.00 86.06 204 GLY A N 1
ATOM 1551 C CA . GLY A 1 204 ? 9.137 7.001 -10.077 1.00 86.06 204 GLY A CA 1
ATOM 1552 C C . GLY A 1 204 ? 9.842 7.476 -8.808 1.00 86.06 204 GLY A C 1
ATOM 1553 O O . GLY A 1 204 ? 10.087 6.735 -7.853 1.00 86.06 204 GLY A O 1
ATOM 1554 N N . LEU A 1 205 ? 10.155 8.773 -8.806 1.00 90.56 205 LEU A N 1
ATOM 1555 C CA . LEU A 1 205 ? 10.594 9.512 -7.627 1.00 90.56 205 LEU A CA 1
ATOM 1556 C C . LEU A 1 205 ? 9.423 10.379 -7.130 1.00 90.56 205 LEU A C 1
ATOM 1558 O O . LEU A 1 205 ? 8.845 11.121 -7.927 1.00 90.56 205 LEU A O 1
ATOM 1562 N N . PRO A 1 206 ? 9.067 10.326 -5.837 1.00 93.00 206 PRO A N 1
ATOM 1563 C CA . PRO A 1 206 ? 7.965 11.106 -5.302 1.00 93.00 206 PRO A CA 1
ATOM 1564 C C . PRO A 1 206 ? 8.316 12.591 -5.189 1.00 93.00 206 PRO A C 1
ATOM 1566 O O . PRO A 1 206 ? 9.445 12.962 -4.856 1.00 93.00 206 PRO A O 1
ATOM 1569 N N . ALA A 1 207 ? 7.317 13.452 -5.374 1.00 91.12 207 ALA A N 1
ATOM 1570 C CA . ALA A 1 207 ? 7.472 14.896 -5.188 1.00 91.12 207 ALA A CA 1
ATOM 1571 C C . ALA A 1 207 ? 7.590 15.310 -3.704 1.00 91.12 207 ALA A C 1
ATOM 1573 O O . ALA A 1 207 ? 8.037 16.416 -3.400 1.00 91.12 207 ALA A O 1
ATOM 1574 N N . ASP A 1 208 ? 7.219 14.429 -2.774 1.00 92.00 208 ASP A N 1
ATOM 1575 C CA . ASP A 1 208 ? 7.178 14.663 -1.328 1.00 92.00 208 ASP A CA 1
ATOM 1576 C C . ASP A 1 208 ? 8.234 13.863 -0.545 1.00 92.00 208 ASP A C 1
ATOM 1578 O O . ASP A 1 208 ? 8.030 13.538 0.625 1.00 92.00 208 ASP A O 1
ATOM 1582 N N . ALA A 1 209 ? 9.397 13.593 -1.151 1.00 91.06 209 ALA A N 1
ATOM 1583 C CA . ALA A 1 209 ? 10.476 12.812 -0.531 1.00 91.06 209 ALA A CA 1
ATOM 1584 C C . ALA A 1 209 ? 10.879 13.301 0.880 1.00 91.06 209 ALA A C 1
ATOM 1586 O O . ALA A 1 209 ? 11.160 12.495 1.765 1.00 91.06 209 ALA A O 1
ATOM 1587 N N . ASN A 1 210 ? 10.824 14.614 1.136 1.00 90.94 210 ASN A N 1
ATOM 1588 C CA . ASN A 1 210 ? 11.140 15.207 2.445 1.00 90.94 210 ASN A CA 1
ATOM 1589 C C . ASN A 1 210 ? 10.172 14.797 3.573 1.00 90.94 210 ASN A C 1
ATOM 1591 O O . ASN A 1 210 ? 10.505 14.940 4.747 1.00 90.94 210 ASN A O 1
ATOM 1595 N N . ALA A 1 211 ? 8.972 14.310 3.244 1.00 92.06 211 ALA A N 1
ATOM 1596 C CA . ALA A 1 211 ? 7.975 13.869 4.220 1.00 92.06 211 ALA A CA 1
ATOM 1597 C C . ALA A 1 211 ? 8.149 12.397 4.647 1.00 92.06 211 ALA A C 1
ATOM 1599 O O . ALA A 1 211 ? 7.461 11.949 5.564 1.00 92.06 211 ALA A O 1
ATOM 1600 N N . ILE A 1 212 ? 9.051 11.651 4.000 1.00 93.50 212 ILE A N 1
ATOM 1601 C CA . ILE A 1 212 ? 9.252 10.211 4.211 1.00 93.50 212 ILE A CA 1
ATOM 1602 C C . ILE A 1 212 ? 10.042 9.897 5.496 1.00 93.50 212 ILE A C 1
ATOM 1604 O O . ILE A 1 212 ? 9.568 9.054 6.258 1.00 93.50 212 ILE A O 1
ATOM 1608 N N . PRO A 1 213 ? 11.172 10.563 5.822 1.00 93.44 213 PRO A N 1
ATOM 1609 C CA . PRO A 1 213 ? 11.965 10.226 7.010 1.00 93.44 213 PRO A CA 1
ATOM 1610 C C . PRO A 1 213 ? 11.180 10.140 8.337 1.00 93.44 213 PRO A C 1
ATOM 1612 O O . PRO A 1 213 ? 11.300 9.118 9.011 1.00 93.44 213 PRO A O 1
ATOM 1615 N N . PRO A 1 214 ? 10.312 11.108 8.712 1.00 93.88 214 PRO A N 1
ATOM 1616 C CA . PRO A 1 214 ? 9.545 11.003 9.959 1.00 93.88 214 PRO A CA 1
ATOM 1617 C C . PRO A 1 214 ? 8.476 9.897 9.931 1.00 93.88 214 PRO A C 1
ATOM 1619 O O . PRO A 1 214 ? 8.005 9.470 10.982 1.00 93.88 214 PRO A O 1
ATOM 1622 N N . LEU A 1 215 ? 8.054 9.429 8.749 1.00 94.62 215 LEU A N 1
ATOM 1623 C CA . LEU A 1 215 ? 7.171 8.265 8.634 1.00 94.62 215 LEU A CA 1
ATOM 1624 C C . LEU A 1 215 ? 7.951 6.967 8.854 1.00 94.62 215 LEU A C 1
ATOM 1626 O O . LEU A 1 215 ? 7.441 6.074 9.522 1.00 94.62 215 LEU A O 1
ATOM 1630 N N . LEU A 1 216 ? 9.187 6.874 8.359 1.00 94.94 216 LEU A N 1
ATOM 1631 C CA . LEU A 1 216 ? 10.023 5.683 8.537 1.00 94.94 216 LEU A CA 1
ATOM 1632 C C . LEU A 1 216 ? 10.321 5.387 10.009 1.00 94.94 216 LEU A C 1
ATOM 1634 O O . LEU A 1 216 ? 10.323 4.222 10.402 1.00 94.94 216 LEU A O 1
ATOM 1638 N N . GLU A 1 217 ? 10.503 6.420 10.837 1.00 94.75 217 GLU A N 1
ATOM 1639 C CA . GLU A 1 217 ? 10.657 6.244 12.287 1.00 94.75 217 GLU A CA 1
ATOM 1640 C C . GLU A 1 217 ? 9.448 5.528 12.897 1.00 94.75 217 GLU A C 1
ATOM 1642 O O . GLU A 1 217 ? 9.616 4.535 13.605 1.00 94.75 217 GLU A O 1
ATOM 1647 N N . LYS A 1 218 ? 8.234 5.953 12.533 1.00 95.44 218 LYS A N 1
ATOM 1648 C CA . LYS A 1 218 ? 6.989 5.334 13.004 1.00 95.44 218 LYS A CA 1
ATOM 1649 C C . LYS A 1 218 ? 6.830 3.892 12.524 1.00 95.44 218 LYS A C 1
ATOM 1651 O O . LYS A 1 218 ? 6.396 3.037 13.287 1.00 95.44 218 LYS A O 1
ATOM 1656 N N . TYR A 1 219 ? 7.190 3.609 11.272 1.00 97.06 219 TYR A N 1
ATOM 1657 C CA . TYR A 1 219 ? 7.153 2.246 10.729 1.00 97.06 219 TYR A CA 1
ATOM 1658 C C . TYR A 1 219 ? 8.089 1.314 11.495 1.00 97.06 219 TYR A C 1
ATOM 1660 O O . TYR A 1 219 ? 7.697 0.206 11.857 1.00 97.06 219 TYR A O 1
ATOM 1668 N N . ARG A 1 220 ? 9.307 1.784 11.783 1.00 95.38 220 ARG A N 1
ATOM 1669 C CA . ARG A 1 220 ? 10.301 1.030 12.547 1.00 95.38 220 ARG A CA 1
ATOM 1670 C C . ARG A 1 220 ? 9.833 0.768 13.977 1.00 95.38 220 ARG A C 1
ATOM 1672 O O . ARG A 1 220 ? 9.959 -0.355 14.450 1.00 95.38 220 ARG A O 1
ATOM 1679 N N . GLU A 1 221 ? 9.283 1.776 14.652 1.00 94.00 221 GLU A N 1
ATOM 1680 C CA . GLU A 1 221 ? 8.735 1.634 16.010 1.00 94.00 221 GLU A CA 1
ATOM 1681 C C . GLU A 1 221 ? 7.563 0.647 16.068 1.00 94.00 221 GLU A C 1
ATOM 1683 O O . GLU A 1 221 ? 7.460 -0.127 17.015 1.00 94.00 221 GLU A O 1
ATOM 1688 N N . ALA A 1 222 ? 6.722 0.626 15.031 1.00 94.38 222 ALA A N 1
ATOM 1689 C CA . ALA A 1 222 ? 5.611 -0.312 14.904 1.00 94.38 222 ALA A CA 1
ATOM 1690 C C . ALA A 1 222 ? 6.023 -1.702 14.368 1.00 94.38 222 ALA A C 1
ATOM 1692 O O . ALA A 1 222 ? 5.164 -2.564 14.201 1.00 94.38 222 ALA A O 1
ATOM 1693 N N . GLY A 1 223 ? 7.306 -1.938 14.064 1.00 94.94 223 GLY A N 1
ATOM 1694 C CA . GLY A 1 223 ? 7.774 -3.211 13.504 1.00 94.94 223 GLY A CA 1
ATOM 1695 C C . GLY A 1 223 ? 7.178 -3.548 12.129 1.00 94.94 223 GLY A C 1
ATOM 1696 O O . GLY A 1 223 ? 7.038 -4.724 11.791 1.00 94.94 223 GLY A O 1
ATOM 1697 N N . ILE A 1 224 ? 6.798 -2.531 11.348 1.00 97.50 224 ILE A N 1
ATOM 1698 C CA . ILE A 1 224 ? 6.241 -2.689 10.001 1.00 97.50 224 ILE A CA 1
ATOM 1699 C C . ILE A 1 224 ? 7.396 -2.807 9.007 1.00 97.50 224 ILE A C 1
ATOM 1701 O O . ILE A 1 224 ? 8.147 -1.851 8.820 1.00 97.50 224 ILE A O 1
ATOM 1705 N N . VAL A 1 225 ? 7.508 -3.956 8.341 1.00 97.56 225 VAL A N 1
ATOM 1706 C CA . VAL A 1 225 ? 8.597 -4.258 7.398 1.00 97.56 225 VAL A CA 1
ATOM 1707 C C . VAL A 1 225 ? 8.176 -3.924 5.969 1.00 97.56 225 VAL A C 1
ATOM 1709 O O . VAL A 1 225 ? 7.159 -4.431 5.492 1.00 97.56 225 VAL A O 1
ATOM 1712 N N . VAL A 1 226 ? 8.965 -3.112 5.256 1.00 98.25 226 VAL A N 1
ATOM 1713 C CA . VAL A 1 226 ? 8.678 -2.728 3.863 1.00 98.25 226 VAL A CA 1
ATOM 1714 C C . VAL A 1 226 ? 9.600 -3.464 2.894 1.00 98.25 226 VAL A C 1
ATOM 1716 O O . VAL A 1 226 ? 10.813 -3.282 2.908 1.00 98.25 226 VAL A O 1
ATOM 1719 N N . TYR A 1 227 ? 9.018 -4.250 1.994 1.00 98.12 227 TYR A N 1
ATOM 1720 C CA . TYR A 1 227 ? 9.681 -4.747 0.793 1.00 98.12 227 TYR A CA 1
ATOM 1721 C C . TYR A 1 227 ? 9.383 -3.805 -0.364 1.00 98.12 227 TYR A C 1
ATOM 1723 O O . TYR A 1 227 ? 8.219 -3.534 -0.647 1.00 98.12 227 TYR A O 1
ATOM 1731 N N . ALA A 1 228 ? 10.411 -3.309 -1.044 1.00 97.19 228 ALA A N 1
ATOM 1732 C CA . ALA A 1 228 ? 10.228 -2.367 -2.140 1.00 97.19 228 ALA A CA 1
ATOM 1733 C C . ALA A 1 228 ? 10.550 -3.001 -3.498 1.00 97.19 228 ALA A C 1
ATOM 1735 O O . ALA A 1 228 ? 11.514 -3.749 -3.634 1.00 97.19 228 ALA A O 1
ATOM 1736 N N . VAL A 1 229 ? 9.763 -2.680 -4.519 1.00 97.38 229 VAL A N 1
ATOM 1737 C CA . VAL A 1 229 ? 9.972 -3.102 -5.904 1.00 97.38 229 VAL A CA 1
ATOM 1738 C C . VAL A 1 229 ? 10.027 -1.855 -6.775 1.00 97.38 229 VAL A C 1
ATOM 1740 O O . VAL A 1 229 ? 9.013 -1.209 -7.024 1.00 97.38 229 VAL A O 1
ATOM 1743 N N . PHE A 1 230 ? 11.229 -1.503 -7.221 1.00 96.69 230 PHE A N 1
ATOM 1744 C CA . PHE A 1 230 ? 11.435 -0.407 -8.155 1.00 96.69 230 PHE A CA 1
ATOM 1745 C C . PHE A 1 230 ? 11.364 -0.914 -9.594 1.00 96.69 230 PHE A C 1
ATOM 1747 O O . PHE A 1 230 ? 12.101 -1.833 -9.959 1.00 96.69 230 PHE A O 1
ATOM 1754 N N . ILE A 1 231 ? 10.520 -0.297 -10.417 1.00 95.12 231 ILE A N 1
ATOM 1755 C CA . ILE A 1 231 ? 10.339 -0.654 -11.825 1.00 95.12 231 ILE A CA 1
ATOM 1756 C C . ILE A 1 231 ? 11.093 0.369 -12.683 1.00 95.12 231 ILE A C 1
ATOM 1758 O O . ILE A 1 231 ? 10.736 1.536 -12.745 1.00 95.12 231 ILE A O 1
ATOM 1762 N N . GLY A 1 232 ? 12.146 -0.056 -13.372 1.00 92.38 232 GLY A N 1
ATOM 1763 C CA . GLY A 1 232 ? 12.904 0.771 -14.307 1.00 92.38 232 GLY A CA 1
ATOM 1764 C C . GLY A 1 232 ? 14.351 1.065 -13.901 1.00 92.38 232 GLY A C 1
ATOM 1765 O O . GLY A 1 232 ? 14.926 0.499 -12.966 1.00 92.38 232 GLY A O 1
ATOM 1766 N N . ALA A 1 233 ? 14.966 1.958 -14.678 1.00 90.06 233 ALA A N 1
ATOM 1767 C CA . ALA A 1 233 ? 16.408 2.206 -14.680 1.00 90.06 233 ALA A CA 1
ATOM 1768 C C . ALA A 1 233 ? 16.831 3.529 -14.012 1.00 90.06 233 ALA A C 1
ATOM 1770 O O . ALA A 1 233 ? 18.017 3.850 -14.015 1.00 90.06 233 ALA A O 1
ATOM 1771 N N . ASP A 1 234 ? 15.910 4.292 -13.414 1.00 92.56 234 ASP A N 1
ATOM 1772 C CA . ASP A 1 234 ? 16.285 5.494 -12.657 1.00 92.56 234 ASP A CA 1
ATOM 1773 C C . ASP A 1 234 ? 16.946 5.117 -11.321 1.00 92.56 234 ASP A C 1
ATOM 1775 O O . ASP A 1 234 ? 16.451 4.273 -10.574 1.00 92.56 234 ASP A O 1
ATOM 1779 N N . GLU A 1 235 ? 18.118 5.689 -11.046 1.00 92.38 235 GLU A N 1
ATOM 1780 C CA . GLU A 1 235 ? 18.910 5.345 -9.859 1.00 92.38 235 GLU A CA 1
ATOM 1781 C C . GLU A 1 235 ? 18.409 6.058 -8.602 1.00 92.38 235 GLU A C 1
ATOM 1783 O O . GLU A 1 235 ? 18.479 5.514 -7.501 1.00 92.38 235 GLU A O 1
ATOM 1788 N N . ASN A 1 236 ? 17.877 7.272 -8.749 1.00 92.94 236 ASN A N 1
ATOM 1789 C CA . ASN A 1 236 ? 17.435 8.069 -7.610 1.00 92.94 236 ASN A CA 1
ATOM 1790 C C . ASN A 1 236 ? 16.163 7.483 -6.989 1.00 92.94 236 ASN A C 1
ATOM 1792 O O . ASN A 1 236 ? 16.083 7.370 -5.765 1.00 92.94 236 ASN A O 1
ATOM 1796 N N . GLY A 1 237 ? 15.207 7.074 -7.826 1.00 92.31 237 GLY A N 1
ATOM 1797 C CA . GLY A 1 237 ? 13.987 6.386 -7.419 1.00 92.31 237 GLY A CA 1
ATOM 1798 C C . GLY A 1 237 ? 14.290 5.057 -6.733 1.00 92.31 237 GLY A C 1
ATOM 1799 O O . GLY A 1 237 ? 13.801 4.815 -5.626 1.00 92.31 237 GLY A O 1
ATOM 1800 N N . TYR A 1 238 ? 15.180 4.243 -7.319 1.00 95.75 238 TYR A N 1
ATOM 1801 C CA . TYR A 1 238 ? 15.625 2.995 -6.694 1.00 95.75 238 TYR A CA 1
ATOM 1802 C C . TYR A 1 238 ? 16.275 3.240 -5.329 1.00 95.75 238 TYR A C 1
ATOM 1804 O O . TYR A 1 238 ? 15.902 2.597 -4.348 1.00 95.75 238 TYR A O 1
ATOM 1812 N N . ARG A 1 239 ? 17.209 4.195 -5.239 1.00 95.69 239 ARG A N 1
ATOM 1813 C CA . ARG A 1 239 ? 17.914 4.504 -3.989 1.00 95.69 239 ARG A CA 1
ATOM 1814 C C . ARG A 1 239 ? 16.956 4.920 -2.874 1.00 95.69 239 ARG A C 1
ATOM 1816 O O . ARG A 1 239 ? 17.141 4.488 -1.741 1.00 95.69 239 ARG A O 1
ATOM 1823 N N . LEU A 1 240 ? 15.933 5.716 -3.188 1.00 95.25 240 LEU A N 1
ATOM 1824 C CA . LEU A 1 240 ? 14.931 6.124 -2.204 1.00 95.25 240 LEU A CA 1
ATOM 1825 C C . LEU A 1 240 ? 14.104 4.931 -1.702 1.00 95.25 240 LEU A C 1
ATOM 1827 O O . LEU A 1 240 ? 13.928 4.771 -0.497 1.00 95.25 240 LEU A O 1
ATOM 1831 N N . LEU A 1 241 ? 13.615 4.072 -2.599 1.00 96.06 241 LEU A N 1
ATOM 1832 C CA . LEU A 1 241 ? 12.887 2.864 -2.196 1.00 96.06 241 LEU A CA 1
ATOM 1833 C C . LEU A 1 241 ? 13.773 1.890 -1.401 1.00 96.06 241 LEU A C 1
ATOM 1835 O O . LEU A 1 241 ? 13.305 1.278 -0.442 1.00 96.06 241 LEU A O 1
ATOM 1839 N N . ALA A 1 242 ? 15.054 1.782 -1.757 1.00 96.50 242 ALA A N 1
ATOM 1840 C CA . ALA A 1 242 ? 16.037 1.003 -1.010 1.00 96.50 242 ALA A CA 1
ATOM 1841 C C . ALA A 1 242 ? 16.272 1.554 0.400 1.00 96.50 242 ALA A C 1
ATOM 1843 O O . ALA A 1 242 ? 16.361 0.780 1.351 1.00 96.50 242 ALA A O 1
ATOM 1844 N N . GLU A 1 243 ? 16.308 2.876 0.557 1.00 96.00 243 GLU A N 1
ATOM 1845 C CA . GLU A 1 243 ? 16.382 3.524 1.864 1.00 96.00 243 GLU A CA 1
ATOM 1846 C C . GLU A 1 243 ? 15.135 3.233 2.713 1.00 96.00 243 GLU A C 1
ATOM 1848 O O . GLU A 1 243 ? 15.265 2.880 3.885 1.00 96.00 243 GLU A O 1
ATOM 1853 N N . ILE A 1 244 ? 13.935 3.315 2.128 1.00 96.75 244 ILE A N 1
ATOM 1854 C CA . ILE A 1 244 ? 12.669 2.996 2.809 1.00 96.75 244 ILE A CA 1
ATOM 1855 C C . ILE A 1 244 ? 12.660 1.541 3.297 1.00 96.75 244 ILE A C 1
ATOM 1857 O O . ILE A 1 244 ? 12.388 1.278 4.473 1.00 96.75 244 ILE A O 1
ATOM 1861 N N . ALA A 1 245 ? 12.987 0.597 2.413 1.00 97.38 245 ALA A N 1
ATOM 1862 C CA . ALA A 1 245 ? 13.025 -0.821 2.753 1.00 97.38 245 ALA A CA 1
ATOM 1863 C C . ALA A 1 245 ? 14.086 -1.115 3.827 1.00 97.38 245 ALA A C 1
ATOM 1865 O O . ALA A 1 245 ? 13.789 -1.736 4.846 1.00 97.38 245 ALA A O 1
ATOM 1866 N N . GLY A 1 246 ? 15.302 -0.587 3.663 1.00 96.88 246 GLY A N 1
ATOM 1867 C CA . GLY A 1 246 ? 16.400 -0.800 4.607 1.00 96.88 246 GLY A CA 1
ATOM 1868 C C . GLY A 1 246 ? 16.121 -0.242 6.006 1.00 96.88 246 GLY A C 1
ATOM 1869 O O . GLY A 1 246 ? 16.400 -0.910 6.999 1.00 96.88 246 GLY A O 1
ATOM 1870 N N . ASN A 1 247 ? 15.510 0.944 6.112 1.00 95.88 247 ASN A N 1
ATOM 1871 C CA . ASN A 1 247 ? 15.169 1.549 7.408 1.00 95.88 247 ASN A CA 1
ATOM 1872 C C . ASN A 1 247 ? 14.081 0.785 8.179 1.00 95.88 247 ASN A C 1
ATOM 1874 O O . ASN A 1 247 ? 13.986 0.920 9.400 1.00 95.88 247 ASN A O 1
ATOM 1878 N N . THR A 1 248 ? 13.272 -0.010 7.478 1.00 95.94 248 THR A N 1
ATOM 1879 C CA . THR A 1 248 ? 12.179 -0.806 8.057 1.00 95.94 248 THR A CA 1
ATOM 1880 C C . THR A 1 248 ? 12.537 -2.286 8.222 1.00 95.94 248 THR A C 1
ATOM 1882 O O . THR A 1 248 ? 11.706 -3.078 8.654 1.00 95.94 248 THR A O 1
ATOM 1885 N N . GLY A 1 249 ? 13.783 -2.673 7.917 1.00 93.94 249 GLY A N 1
ATOM 1886 C CA . GLY A 1 249 ? 14.265 -4.053 8.038 1.00 93.94 249 GLY A CA 1
ATOM 1887 C C . GLY A 1 249 ? 13.862 -4.974 6.881 1.00 93.94 249 GLY A C 1
ATOM 1888 O O . GLY A 1 249 ? 14.000 -6.191 6.999 1.00 93.94 249 GLY A O 1
ATOM 1889 N N . GLY A 1 250 ? 13.353 -4.416 5.782 1.00 95.56 250 GLY A N 1
ATOM 1890 C CA . GLY A 1 250 ? 13.024 -5.149 4.564 1.00 95.56 250 GLY A CA 1
ATOM 1891 C C . GLY A 1 250 ? 14.098 -5.029 3.483 1.00 95.56 250 GLY A C 1
ATOM 1892 O O . GLY A 1 250 ? 15.235 -4.627 3.730 1.00 95.56 250 GLY A O 1
ATOM 1893 N N . GLU A 1 251 ? 13.734 -5.404 2.258 1.00 96.56 251 GLU A N 1
ATOM 1894 C CA . GLU A 1 251 ? 14.639 -5.431 1.104 1.00 96.56 251 GLU A CA 1
ATOM 1895 C C . GLU A 1 251 ? 14.018 -4.728 -0.099 1.00 96.56 251 GLU A C 1
ATOM 1897 O O . GLU A 1 251 ? 12.805 -4.784 -0.308 1.00 96.56 251 GLU A O 1
ATOM 1902 N N . ALA A 1 252 ? 14.864 -4.092 -0.908 1.00 96.38 252 ALA A N 1
ATOM 1903 C CA . ALA A 1 252 ? 14.463 -3.509 -2.176 1.00 96.38 252 ALA A CA 1
ATOM 1904 C C . ALA A 1 252 ? 14.962 -4.345 -3.353 1.00 96.38 252 ALA A C 1
ATOM 1906 O O . ALA A 1 252 ? 16.082 -4.855 -3.351 1.00 96.38 252 ALA A O 1
ATOM 1907 N N . TYR A 1 253 ? 14.127 -4.433 -4.380 1.00 95.56 253 TYR A N 1
ATOM 1908 C CA . TYR A 1 253 ? 14.398 -5.133 -5.623 1.00 95.56 253 TYR A CA 1
ATOM 1909 C C . TYR A 1 253 ? 14.235 -4.159 -6.778 1.00 95.56 253 TYR A C 1
ATOM 1911 O O . TYR A 1 253 ? 13.305 -3.354 -6.798 1.00 95.56 253 TYR A O 1
ATOM 1919 N N . ARG A 1 254 ? 15.137 -4.244 -7.750 1.00 95.38 254 ARG A N 1
ATOM 1920 C CA . ARG A 1 254 ? 15.049 -3.486 -8.994 1.00 95.38 254 ARG A CA 1
ATOM 1921 C C . ARG A 1 254 ? 14.629 -4.415 -10.119 1.00 95.38 254 ARG A C 1
ATOM 1923 O O . ARG A 1 254 ? 15.203 -5.492 -10.259 1.00 95.38 254 ARG A O 1
ATOM 1930 N N . VAL A 1 255 ? 13.670 -3.974 -10.918 1.00 94.25 255 VAL A N 1
ATOM 1931 C CA . VAL A 1 255 ? 13.147 -4.696 -12.075 1.00 94.25 255 VAL A CA 1
ATOM 1932 C C . VAL A 1 255 ? 13.294 -3.795 -13.291 1.00 94.25 255 VAL A C 1
ATOM 1934 O O . VAL A 1 255 ? 12.599 -2.791 -13.402 1.00 94.25 255 VAL A O 1
ATOM 1937 N N . VAL A 1 256 ? 14.244 -4.110 -14.174 1.00 90.00 256 VAL A N 1
ATOM 1938 C CA . VAL A 1 256 ? 14.450 -3.357 -15.426 1.00 90.00 256 VAL A CA 1
ATOM 1939 C C . VAL A 1 256 ? 13.652 -3.987 -16.562 1.00 90.00 256 VAL A C 1
ATOM 1941 O O . VAL A 1 256 ? 13.018 -3.264 -17.328 1.00 90.00 256 VAL A O 1
ATOM 1944 N N . ASP A 1 257 ? 13.664 -5.318 -16.641 1.00 90.12 257 ASP A N 1
ATOM 1945 C CA . ASP A 1 257 ? 12.815 -6.080 -17.548 1.00 90.12 257 ASP A CA 1
ATOM 1946 C C . ASP A 1 257 ? 11.474 -6.370 -16.873 1.00 90.12 257 ASP A C 1
ATOM 1948 O O . ASP A 1 257 ? 11.423 -6.962 -15.794 1.00 90.12 257 ASP A O 1
ATOM 1952 N N . ILE A 1 258 ? 10.388 -5.923 -17.497 1.00 87.75 258 ILE A N 1
ATOM 1953 C CA . ILE A 1 258 ? 9.053 -6.015 -16.915 1.00 87.75 258 ILE A CA 1
ATOM 1954 C C . ILE A 1 258 ? 8.600 -7.474 -16.749 1.00 87.75 258 ILE A C 1
ATOM 1956 O O . ILE A 1 258 ? 7.856 -7.773 -15.815 1.00 87.75 258 ILE A O 1
ATOM 1960 N N . ASP A 1 259 ? 9.124 -8.388 -17.568 1.00 88.62 259 ASP A N 1
ATOM 1961 C CA . ASP A 1 259 ? 8.798 -9.815 -17.511 1.00 88.62 259 ASP A CA 1
ATOM 1962 C C . ASP A 1 259 ? 9.297 -10.481 -16.209 1.00 88.62 259 ASP A C 1
ATOM 1964 O O . ASP A 1 259 ? 8.754 -11.496 -15.768 1.00 88.62 259 ASP A O 1
ATOM 1968 N N . GLU A 1 260 ? 10.279 -9.883 -15.521 1.00 91.94 260 GLU A N 1
ATOM 1969 C CA . GLU A 1 260 ? 10.771 -10.368 -14.223 1.00 91.94 260 GLU A CA 1
ATOM 1970 C C . GLU A 1 260 ? 9.861 -9.978 -13.044 1.00 91.94 260 GLU A C 1
ATOM 1972 O O . GLU A 1 260 ? 10.025 -10.487 -11.928 1.00 91.94 260 GLU A O 1
ATOM 1977 N N . LEU A 1 261 ? 8.900 -9.069 -13.247 1.00 92.12 261 LEU A N 1
ATOM 1978 C CA . LEU A 1 261 ? 8.121 -8.480 -12.157 1.00 92.12 261 LEU A CA 1
ATOM 1979 C C . LEU A 1 261 ? 7.314 -9.540 -11.394 1.00 92.12 261 LEU A C 1
ATOM 1981 O O . LEU A 1 261 ? 7.341 -9.581 -10.162 1.00 92.12 261 LEU A O 1
ATOM 1985 N N . VAL A 1 262 ? 6.661 -10.455 -12.116 1.00 93.62 262 VAL A N 1
ATOM 1986 C CA . VAL A 1 262 ? 5.878 -11.557 -11.528 1.00 93.62 262 VAL A CA 1
ATOM 1987 C C . VAL A 1 262 ? 6.757 -12.480 -10.680 1.00 93.62 262 VAL A C 1
ATOM 1989 O O . VAL A 1 262 ? 6.347 -12.911 -9.595 1.00 93.62 262 VAL A O 1
ATOM 1992 N N . GLU A 1 263 ? 7.978 -12.762 -11.137 1.00 93.50 263 GLU A N 1
ATOM 1993 C CA . GLU A 1 263 ? 8.935 -13.592 -10.406 1.00 93.50 263 GLU A CA 1
ATOM 1994 C C . GLU A 1 263 ? 9.361 -12.917 -9.096 1.00 93.50 263 GLU A C 1
ATOM 1996 O O . GLU A 1 263 ? 9.324 -13.550 -8.035 1.00 93.50 263 GLU A O 1
ATOM 2001 N N . LYS A 1 264 ? 9.703 -11.619 -9.132 1.00 94.56 264 LYS A N 1
ATOM 2002 C CA . LYS A 1 264 ? 10.120 -10.883 -7.926 1.00 94.56 264 LYS A CA 1
ATOM 2003 C C . LYS A 1 264 ? 9.012 -10.823 -6.885 1.00 94.56 264 LYS A C 1
ATOM 2005 O O . LYS A 1 264 ? 9.257 -11.158 -5.727 1.00 94.56 264 LYS A O 1
ATOM 2010 N N . PHE A 1 265 ? 7.789 -10.484 -7.286 1.00 95.81 265 PHE A N 1
ATOM 2011 C CA . PHE A 1 265 ? 6.642 -10.494 -6.378 1.00 95.81 265 PHE A CA 1
ATOM 2012 C C . PHE A 1 265 ? 6.397 -11.891 -5.791 1.00 95.81 265 PHE A C 1
ATOM 2014 O O . PHE A 1 265 ? 6.221 -12.035 -4.580 1.00 95.81 265 PHE A O 1
ATOM 2021 N N . SER A 1 266 ? 6.473 -12.944 -6.607 1.00 93.88 266 SER A N 1
ATOM 2022 C CA . SER A 1 266 ? 6.319 -14.326 -6.133 1.00 93.88 266 SER A CA 1
ATOM 2023 C C . SER A 1 266 ? 7.390 -14.730 -5.111 1.00 93.88 266 SER A C 1
ATOM 2025 O O . SER A 1 266 ? 7.082 -15.431 -4.141 1.00 93.88 266 SER A O 1
ATOM 2027 N N . SER A 1 267 ? 8.631 -14.273 -5.299 1.00 94.50 267 SER A N 1
ATOM 2028 C CA . SER A 1 267 ? 9.737 -14.477 -4.358 1.00 94.50 267 SER A CA 1
ATOM 2029 C C . SER A 1 267 ? 9.482 -13.774 -3.020 1.00 94.50 267 SER A C 1
ATOM 2031 O O . SER A 1 267 ? 9.567 -14.410 -1.966 1.00 94.50 267 SER A O 1
ATOM 2033 N N . ILE A 1 268 ? 9.062 -12.501 -3.050 1.00 95.38 268 ILE A N 1
ATOM 2034 C CA . ILE A 1 268 ? 8.704 -11.731 -1.845 1.00 95.38 268 ILE A CA 1
ATOM 2035 C C . ILE A 1 268 ? 7.560 -12.417 -1.091 1.00 95.38 268 ILE A C 1
ATOM 2037 O O . ILE A 1 268 ? 7.656 -12.623 0.118 1.00 95.38 268 ILE A O 1
ATOM 2041 N N . ALA A 1 269 ? 6.507 -12.846 -1.794 1.00 94.94 269 ALA A N 1
ATOM 2042 C CA . ALA A 1 269 ? 5.401 -13.589 -1.192 1.00 94.94 269 ALA A CA 1
ATOM 2043 C C . ALA A 1 269 ? 5.879 -14.882 -0.514 1.00 94.94 269 ALA A C 1
ATOM 2045 O O . ALA A 1 269 ? 5.467 -15.183 0.604 1.00 94.94 269 ALA A O 1
ATOM 2046 N N . GLY A 1 270 ? 6.765 -15.646 -1.165 1.00 92.88 270 GLY A N 1
ATOM 2047 C CA . GLY A 1 270 ? 7.365 -16.845 -0.577 1.00 92.88 270 GLY A CA 1
ATOM 2048 C C . GLY A 1 270 ? 8.160 -16.552 0.696 1.00 92.88 270 GLY A C 1
ATOM 2049 O O . GLY A 1 270 ? 8.035 -17.288 1.671 1.00 92.88 270 GLY A O 1
ATOM 2050 N N . LYS A 1 271 ? 8.924 -15.458 0.706 1.00 94.00 271 LYS A N 1
ATOM 2051 C CA . LYS A 1 271 ? 9.704 -15.017 1.865 1.00 94.00 271 LYS A CA 1
ATOM 2052 C C . LYS A 1 271 ? 8.817 -14.611 3.038 1.00 94.00 271 LYS A C 1
ATOM 2054 O O . LYS A 1 271 ? 9.035 -15.094 4.142 1.00 94.00 271 LYS A O 1
ATOM 2059 N N . ILE A 1 272 ? 7.802 -13.780 2.795 1.00 94.00 272 ILE A N 1
ATOM 2060 C CA . ILE A 1 272 ? 6.863 -13.337 3.836 1.00 94.00 272 ILE A CA 1
ATOM 2061 C C . ILE A 1 272 ? 6.128 -14.538 4.435 1.00 94.00 272 ILE A C 1
ATOM 2063 O O . ILE A 1 272 ? 6.091 -14.686 5.652 1.00 94.00 272 ILE A O 1
ATOM 2067 N N . VAL A 1 273 ? 5.597 -15.431 3.594 1.00 93.12 273 VAL A N 1
ATOM 2068 C CA . VAL A 1 273 ? 4.922 -16.647 4.073 1.00 93.12 273 VAL A CA 1
ATOM 2069 C C . VAL A 1 273 ? 5.878 -17.520 4.887 1.00 93.12 273 VAL A C 1
ATOM 2071 O O . VAL A 1 273 ? 5.497 -17.982 5.955 1.00 93.12 273 VAL A O 1
ATOM 2074 N N . GLY A 1 274 ? 7.126 -17.689 4.439 1.00 89.56 274 GLY A N 1
ATOM 2075 C CA . GLY A 1 274 ? 8.134 -18.452 5.176 1.00 89.56 274 GLY A CA 1
ATOM 2076 C C . GLY A 1 274 ? 8.477 -17.860 6.546 1.00 89.56 274 GLY A C 1
ATOM 2077 O O . GLY A 1 274 ? 8.689 -18.619 7.483 1.00 89.56 274 GLY A O 1
ATOM 2078 N N . ILE A 1 275 ? 8.491 -16.529 6.686 1.00 89.06 275 ILE A N 1
ATOM 2079 C CA . ILE A 1 275 ? 8.703 -15.854 7.980 1.00 89.06 275 ILE A CA 1
ATOM 2080 C C . ILE A 1 275 ? 7.505 -16.071 8.908 1.00 89.06 275 ILE A C 1
ATOM 2082 O O . ILE A 1 275 ? 7.690 -16.310 10.093 1.00 89.06 275 ILE A O 1
ATOM 2086 N N . VAL A 1 276 ? 6.283 -16.000 8.376 1.00 86.38 276 VAL A N 1
ATOM 2087 C CA . VAL A 1 276 ? 5.049 -16.196 9.156 1.00 86.38 276 VAL A CA 1
ATOM 2088 C C . VAL A 1 276 ? 4.881 -17.648 9.627 1.00 86.38 276 VAL A C 1
ATOM 2090 O O . VAL A 1 276 ? 4.186 -17.897 10.609 1.00 86.38 276 VAL A O 1
ATOM 2093 N N . GLU A 1 277 ? 5.484 -18.611 8.930 1.00 82.38 277 GLU A N 1
ATOM 2094 C CA . GLU A 1 277 ? 5.425 -20.035 9.284 1.00 82.38 277 GLU A CA 1
ATOM 2095 C C . GLU A 1 277 ? 6.559 -20.511 10.208 1.00 82.38 277 GLU A C 1
ATOM 2097 O O . GLU A 1 277 ? 6.468 -21.631 10.718 1.00 82.38 277 GLU A O 1
ATOM 2102 N N . ALA A 1 278 ? 7.603 -19.700 10.405 1.00 71.19 278 ALA A N 1
ATOM 2103 C CA . ALA A 1 278 ? 8.766 -20.016 11.239 1.00 71.19 278 ALA A CA 1
ATOM 2104 C C . ALA A 1 278 ? 8.503 -19.769 12.734 1.00 71.19 278 ALA A C 1
ATOM 2106 O O . ALA A 1 278 ? 8.986 -20.598 13.542 1.00 71.19 278 ALA A O 1
#

Sequence (278 aa):
MALYFENPIPLYLAPAAIAVAVLLKLACRKTYTRTYRAEHPLLDYVAPKRGKAGADLLVEALVAVAIVAVALALAEPYAVYSVVETLETEKTGKLQFTVKPPVVLVVDSSGSMEGSKIEEAKKAVLAFTDRVSRKLDVGLVVFSSMVVEAIPPTSNVSAVREAIVEIKASGGTMYSYPMKVVYEWLKPYAEFNISSYVVFASDGLPADANAIPPLLEKYREAGIVVYAVFIGADENGYRLLAEIAGNTGGEAYRVVDIDELVEKFSSIAGKIVGIVEA

Radius of gyration: 29.29 Å; Cα contacts (8 Å, |Δi|>4): 404; chains: 1; bounding box: 80×76×55 Å

Solv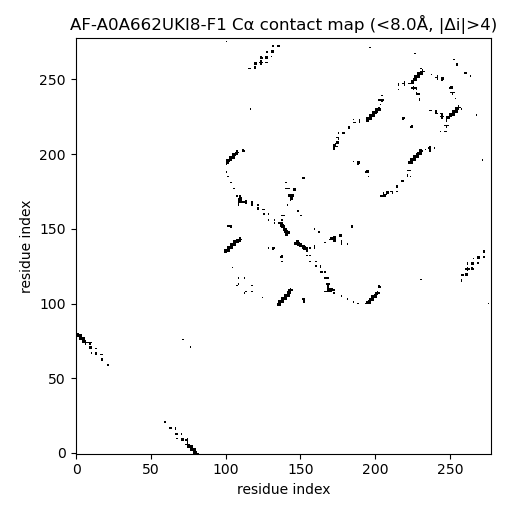ent-accessible surface area (backbone atoms only — not comparable to full-atom values): 15308 Å² total; per-residue (Å²): 126,55,80,47,52,82,37,58,64,45,58,72,45,37,64,58,53,46,51,50,54,53,50,51,51,55,50,51,52,57,49,49,57,70,76,62,67,88,88,53,89,67,54,86,77,49,79,80,76,76,72,66,67,66,58,61,53,50,52,52,52,50,52,46,51,50,48,49,53,52,20,51,63,69,13,50,70,44,74,60,74,84,83,77,79,81,75,86,61,98,57,98,61,82,85,77,75,88,69,56,41,39,35,35,39,35,40,56,25,18,47,89,30,51,69,69,55,45,58,41,47,38,52,13,52,50,54,23,47,67,70,35,53,87,67,27,18,48,18,40,34,32,26,12,65,51,70,75,46,79,46,70,64,30,80,65,55,66,64,56,52,54,54,48,73,67,64,66,52,41,65,46,44,39,55,47,59,51,54,51,56,51,45,70,68,46,48,62,38,32,78,71,75,39,64,33,39,34,42,40,36,40,70,61,66,46,82,41,60,88,58,40,64,74,49,46,54,53,34,40,77,41,53,33,26,25,34,21,38,26,45,46,84,60,63,68,32,39,52,50,40,34,50,54,4,52,65,25,75,34,50,54,44,78,33,70,56,69,85,50,41,42,57,52,35,42,50,52,36,51,50,53,51,52,61,78,72,107

Mean predicted aligned error: 14.28 Å